Protein AF-A0A928T9I6-F1 (afdb_monomer_lite)

Sequence (255 aa):
MATESDIHPGDLVSAVAHWLELEQLFGRERLLNESSLKLPIHQFLASNAKLDLDLEVPYPGLPSGAGQAIDFCLKRWKAITATPAAAPAAAPAATPAATPATTPAAWVHVIESKFVTDKRSFQQEVFDDLVRLEWVEKSGQSEPLCRWLIVAGRKAHMKNRIFSVQTNPGSGSQRVNTFDHILGKTIGVKLNVRVADETRSGFRMKWSKSAKDLGLKKWPLSFDTKLCGKGETTNFECYLWRVLSVANRALKDIT

pLDDT: mean 85.46, std 13.54, range [34.47, 98.56]

Structure (mmCIF, N/CA/C/O backbone):
data_AF-A0A928T9I6-F1
#
_entry.id   AF-A0A928T9I6-F1
#
loop_
_atom_site.group_PDB
_atom_site.id
_atom_site.type_symbol
_atom_site.label_atom_id
_atom_site.label_alt_id
_atom_site.label_comp_id
_atom_site.label_asym_id
_atom_site.label_entity_id
_atom_site.label_seq_id
_atom_site.pdbx_PDB_ins_code
_atom_site.Cartn_x
_atom_site.Cartn_y
_atom_site.Cartn_z
_atom_site.occupancy
_atom_site.B_iso_or_equiv
_atom_site.auth_seq_id
_atom_site.auth_comp_id
_atom_site.auth_asym_id
_atom_site.auth_atom_id
_atom_site.pdbx_PDB_model_num
ATOM 1 N N . MET A 1 1 ? 14.140 -3.026 27.284 1.00 38.50 1 MET A N 1
ATOM 2 C CA . MET A 1 1 ? 12.982 -3.345 26.423 1.00 38.50 1 MET A CA 1
ATOM 3 C C . MET A 1 1 ? 13.388 -2.997 25.006 1.00 38.50 1 MET A C 1
ATOM 5 O O . MET A 1 1 ? 13.729 -1.843 24.787 1.00 38.50 1 MET A O 1
ATOM 9 N N . ALA A 1 2 ? 13.472 -3.971 24.097 1.00 34.47 2 ALA A N 1
ATOM 10 C CA . ALA A 1 2 ? 13.717 -3.673 22.687 1.00 34.47 2 ALA A CA 1
ATOM 11 C C . ALA A 1 2 ? 12.539 -2.833 22.184 1.00 34.47 2 ALA A C 1
ATOM 13 O O . ALA A 1 2 ? 11.388 -3.253 22.294 1.00 34.47 2 ALA A O 1
ATOM 14 N N . THR A 1 3 ? 12.816 -1.603 21.767 1.00 48.59 3 THR A N 1
ATOM 15 C CA . THR A 1 3 ? 11.805 -0.692 21.241 1.00 48.59 3 THR A CA 1
ATOM 16 C C . THR A 1 3 ? 11.310 -1.249 19.919 1.00 48.59 3 THR A C 1
ATOM 18 O O . THR A 1 3 ? 12.068 -1.356 18.963 1.00 48.59 3 THR A O 1
ATOM 21 N N . GLU A 1 4 ? 10.040 -1.620 19.917 1.00 51.03 4 GLU A N 1
ATOM 22 C CA . GLU A 1 4 ? 9.198 -2.049 18.806 1.00 51.03 4 GLU A CA 1
ATOM 23 C C . GLU A 1 4 ? 9.470 -1.260 17.499 1.00 51.03 4 GLU A C 1
ATOM 25 O O . GLU A 1 4 ? 8.819 -0.257 17.227 1.00 51.03 4 GLU A O 1
ATOM 30 N N . SER A 1 5 ? 10.461 -1.674 16.696 1.00 57.44 5 SER A N 1
ATOM 31 C CA . SER A 1 5 ? 10.529 -1.439 15.239 1.00 57.44 5 SER A CA 1
ATOM 32 C C . SER A 1 5 ? 11.743 -2.128 14.593 1.00 57.44 5 SER A C 1
ATOM 34 O O . SER A 1 5 ? 12.588 -1.475 13.993 1.00 57.44 5 SER A O 1
ATOM 36 N N . ASP A 1 6 ? 11.828 -3.458 14.668 1.00 71.94 6 ASP A N 1
ATOM 37 C CA . ASP A 1 6 ? 12.892 -4.203 13.960 1.00 71.94 6 ASP A CA 1
ATOM 38 C C . ASP A 1 6 ? 12.699 -4.202 12.427 1.00 71.94 6 ASP A C 1
ATOM 40 O O . ASP A 1 6 ? 13.604 -4.541 11.669 1.00 71.94 6 ASP A O 1
ATOM 44 N N . ILE A 1 7 ? 11.526 -3.784 11.934 1.00 83.56 7 ILE A N 1
ATOM 45 C CA . ILE A 1 7 ? 11.276 -3.637 10.497 1.00 83.56 7 ILE A CA 1
ATOM 46 C C . ILE A 1 7 ? 11.717 -2.237 10.071 1.00 83.56 7 ILE A C 1
ATOM 48 O O . ILE A 1 7 ? 10.957 -1.277 10.221 1.00 83.56 7 ILE A O 1
ATOM 52 N N . HIS A 1 8 ? 12.916 -2.122 9.497 1.00 92.56 8 HIS A N 1
ATOM 53 C CA . HIS A 1 8 ? 13.352 -0.889 8.849 1.00 92.56 8 HIS A CA 1
ATOM 54 C C . HIS A 1 8 ? 12.613 -0.731 7.502 1.00 92.56 8 HIS A C 1
ATOM 56 O O . HIS A 1 8 ? 12.848 -1.514 6.576 1.00 92.56 8 HIS A O 1
ATOM 62 N N . PRO A 1 9 ? 11.704 0.257 7.345 1.00 94.06 9 PRO A N 1
ATOM 63 C CA . PRO A 1 9 ? 10.849 0.360 6.158 1.00 94.06 9 PRO A CA 1
ATOM 64 C C . PRO A 1 9 ? 11.633 0.488 4.849 1.00 94.06 9 PRO A C 1
ATOM 66 O O . PRO A 1 9 ? 11.174 0.006 3.816 1.00 94.06 9 PRO A O 1
ATOM 69 N N . GLY A 1 10 ? 12.806 1.133 4.897 1.00 96.00 10 GLY A N 1
ATOM 70 C CA . GLY A 1 10 ? 13.707 1.290 3.753 1.00 96.00 10 GLY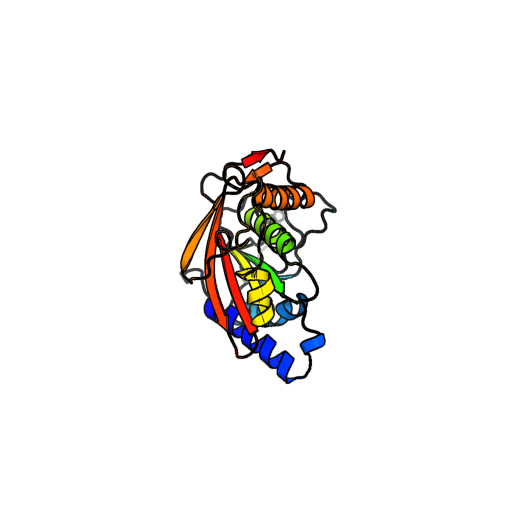 A CA 1
ATOM 71 C C . GLY A 1 10 ? 14.294 -0.035 3.263 1.00 96.00 10 GLY A C 1
ATOM 72 O O . GLY A 1 10 ? 14.401 -0.252 2.056 1.00 96.00 10 GLY A O 1
ATOM 73 N N . ASP A 1 11 ? 14.595 -0.947 4.182 1.00 96.12 11 ASP A N 1
ATOM 74 C CA . ASP A 1 11 ? 15.245 -2.217 3.857 1.00 96.12 11 ASP A CA 1
ATOM 75 C C . ASP A 1 11 ? 14.240 -3.162 3.198 1.00 96.12 11 ASP A C 1
ATOM 77 O O . ASP A 1 11 ? 14.552 -3.782 2.184 1.00 96.12 11 ASP A O 1
ATOM 81 N N . LEU A 1 12 ? 12.996 -3.180 3.695 1.00 96.19 12 LEU A N 1
ATOM 82 C CA . LEU A 1 12 ? 11.905 -3.956 3.103 1.00 96.19 12 LEU A CA 1
ATOM 83 C C . LEU A 1 12 ? 11.634 -3.535 1.651 1.00 96.19 12 LEU A C 1
ATOM 85 O O . LEU A 1 12 ? 11.602 -4.377 0.754 1.00 96.19 12 LEU A O 1
ATOM 89 N N . VAL A 1 13 ? 11.457 -2.235 1.386 1.00 97.88 13 VAL A N 1
ATOM 90 C CA . VAL A 1 13 ? 11.182 -1.768 0.013 1.00 97.88 13 VAL A CA 1
ATOM 91 C C . VAL A 1 13 ? 12.370 -1.969 -0.920 1.00 97.88 13 VAL A C 1
ATOM 93 O O . VAL A 1 13 ? 12.170 -2.265 -2.098 1.00 97.88 13 VAL A O 1
ATOM 96 N N . SER A 1 14 ? 13.597 -1.846 -0.405 1.00 97.81 14 SER A N 1
ATOM 97 C CA . SER A 1 14 ? 14.810 -2.131 -1.168 1.00 97.81 14 SER A CA 1
ATOM 98 C C . SER A 1 14 ? 14.892 -3.614 -1.530 1.00 97.81 14 SER A C 1
ATOM 100 O O . SER A 1 14 ? 15.090 -3.940 -2.701 1.00 97.81 14 SER A O 1
ATOM 102 N N . ALA A 1 15 ? 14.656 -4.513 -0.569 1.00 97.12 15 ALA A N 1
ATOM 103 C CA . ALA A 1 15 ? 14.649 -5.956 -0.791 1.00 97.12 15 ALA A CA 1
ATOM 104 C C . ALA A 1 15 ? 13.604 -6.365 -1.840 1.00 97.12 15 ALA A C 1
ATOM 106 O O . ALA A 1 15 ? 13.916 -7.114 -2.764 1.00 97.12 15 ALA A O 1
ATOM 107 N N . VAL A 1 16 ? 12.387 -5.813 -1.759 1.00 97.88 16 VAL A N 1
ATOM 108 C CA . VAL A 1 16 ? 11.328 -6.064 -2.749 1.00 97.88 16 VAL A CA 1
ATOM 109 C C . VAL A 1 16 ? 11.731 -5.570 -4.141 1.00 97.88 16 VAL A C 1
ATOM 111 O O . VAL A 1 16 ? 11.557 -6.300 -5.114 1.00 97.88 16 VAL A O 1
ATOM 114 N N . ALA A 1 17 ? 12.291 -4.363 -4.266 1.00 98.25 17 ALA A N 1
ATOM 115 C CA . ALA A 1 17 ? 12.703 -3.831 -5.566 1.00 98.25 17 ALA A CA 1
ATOM 116 C C . ALA A 1 17 ? 13.820 -4.680 -6.209 1.00 98.25 17 ALA A C 1
ATOM 118 O O . ALA A 1 17 ? 13.729 -5.019 -7.390 1.00 98.25 17 ALA A O 1
ATOM 119 N N . HIS A 1 18 ? 14.827 -5.092 -5.430 1.00 98.06 18 HIS A N 1
ATOM 120 C CA . HIS A 1 18 ? 15.910 -5.964 -5.905 1.00 98.06 18 HIS A CA 1
ATOM 121 C C . HIS A 1 18 ? 15.424 -7.369 -6.268 1.00 98.06 18 HIS A C 1
ATOM 123 O O . HIS A 1 18 ? 15.874 -7.924 -7.268 1.00 98.06 18 HIS A O 1
ATOM 129 N N . TRP A 1 19 ? 14.477 -7.930 -5.513 1.00 97.56 19 TRP A N 1
ATOM 130 C CA . TRP A 1 19 ? 13.851 -9.206 -5.857 1.00 97.56 19 TRP A CA 1
ATOM 131 C C . TRP A 1 19 ? 13.149 -9.151 -7.221 1.00 97.56 19 TRP A C 1
ATOM 133 O O . TRP A 1 19 ? 13.316 -10.045 -8.046 1.00 97.56 19 TRP A O 1
ATOM 143 N N . LEU A 1 20 ? 12.396 -8.081 -7.490 1.00 97.69 20 LEU A N 1
ATOM 144 C CA . LEU A 1 20 ? 11.719 -7.899 -8.778 1.00 97.69 20 LEU A CA 1
ATOM 145 C C . LEU A 1 20 ? 12.711 -7.749 -9.940 1.00 97.69 20 LEU A C 1
ATOM 147 O O . LEU A 1 20 ? 12.485 -8.307 -11.015 1.00 97.69 20 LEU A O 1
ATOM 151 N N . GLU A 1 21 ? 13.818 -7.033 -9.724 1.00 97.88 21 GLU A N 1
ATOM 152 C CA . GLU A 1 21 ? 14.910 -6.934 -10.699 1.00 97.88 21 GLU A CA 1
ATOM 153 C C . GLU A 1 21 ? 15.537 -8.310 -10.970 1.00 97.88 21 GLU A C 1
ATOM 155 O O . GLU A 1 21 ? 15.744 -8.675 -12.126 1.00 97.88 21 GLU A O 1
ATOM 160 N N . LEU A 1 22 ? 15.772 -9.109 -9.925 1.00 97.19 22 LEU A N 1
ATOM 161 C CA . LEU A 1 22 ? 16.305 -10.465 -10.041 1.00 97.19 22 LEU A CA 1
ATOM 162 C C . LEU A 1 22 ? 15.369 -11.389 -10.837 1.00 97.19 22 LEU A C 1
ATOM 164 O O . LEU A 1 22 ? 15.817 -12.084 -11.747 1.00 97.19 22 LEU A O 1
ATOM 168 N N . GLU A 1 23 ? 14.066 -11.365 -10.549 1.00 97.06 23 GLU A N 1
ATOM 169 C CA . GLU A 1 23 ? 13.062 -12.122 -11.307 1.00 97.06 23 GLU A CA 1
ATOM 170 C C . GLU A 1 23 ? 13.047 -11.715 -12.792 1.00 97.06 23 GLU A C 1
ATOM 172 O O . GLU A 1 23 ? 12.933 -12.572 -13.673 1.00 97.06 23 GLU A O 1
ATOM 177 N N . GLN A 1 24 ? 13.233 -10.425 -13.098 1.00 96.44 24 GLN A N 1
ATOM 178 C CA . GLN A 1 24 ? 13.392 -9.965 -14.480 1.00 96.44 24 GLN A CA 1
ATOM 179 C C . GLN A 1 24 ? 14.685 -10.498 -15.122 1.00 96.44 24 GLN A C 1
ATOM 181 O O . GLN A 1 24 ? 14.644 -10.921 -16.276 1.00 96.44 24 GLN A O 1
ATOM 186 N N . LEU A 1 25 ? 15.817 -10.511 -14.410 1.00 97.12 25 LEU A N 1
ATOM 187 C CA . LEU A 1 25 ? 17.080 -11.059 -14.927 1.00 97.12 25 LEU A CA 1
ATOM 188 C C . LEU A 1 25 ? 16.987 -12.562 -15.230 1.00 97.12 25 LEU A C 1
ATOM 190 O O . LEU A 1 25 ? 17.637 -13.042 -16.155 1.00 97.12 25 LEU A O 1
ATOM 194 N N . PHE A 1 26 ? 16.135 -13.292 -14.508 1.00 97.62 26 PHE A N 1
ATOM 195 C CA . PHE A 1 26 ? 15.829 -14.696 -14.787 1.00 97.62 26 PHE A CA 1
ATOM 196 C C . PHE A 1 26 ? 14.767 -14.914 -15.879 1.00 97.62 26 PHE A C 1
ATOM 198 O O . PHE A 1 26 ? 14.358 -16.053 -16.105 1.00 97.62 26 PHE A O 1
ATOM 205 N N .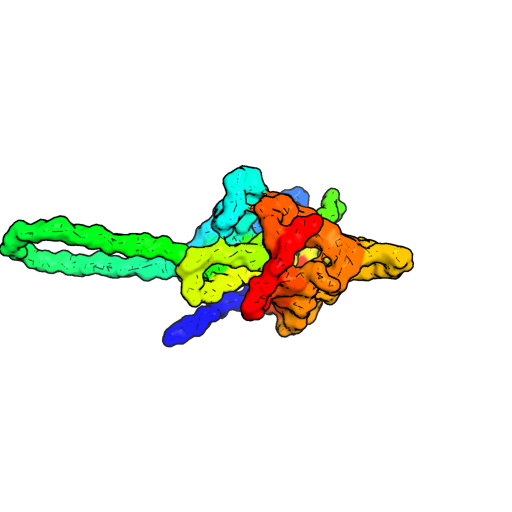 GLY A 1 27 ? 14.303 -13.860 -16.559 1.00 96.62 27 GLY A N 1
ATOM 206 C CA . GLY A 1 27 ? 13.303 -13.969 -17.627 1.00 96.62 27 GLY A CA 1
ATOM 207 C C . GLY A 1 27 ? 11.896 -14.327 -17.133 1.00 96.62 27 GLY A C 1
ATOM 208 O O . GLY A 1 27 ? 11.096 -14.909 -17.869 1.00 96.62 27 GLY A O 1
ATOM 209 N N . ARG A 1 28 ? 11.585 -14.035 -15.862 1.00 95.50 28 ARG A N 1
ATOM 210 C CA . ARG A 1 28 ? 10.274 -14.299 -15.243 1.00 95.50 28 ARG A CA 1
ATOM 211 C C . ARG A 1 28 ? 9.375 -13.070 -15.237 1.00 95.50 28 ARG A C 1
ATOM 213 O O . ARG A 1 28 ? 8.359 -13.032 -14.546 1.00 95.50 28 ARG A O 1
ATOM 220 N N . GLU A 1 29 ? 9.676 -12.064 -16.052 1.00 92.88 29 GLU A N 1
ATOM 221 C CA . GLU A 1 29 ? 8.952 -10.796 -16.052 1.00 92.88 29 GLU A CA 1
ATOM 222 C C . GLU A 1 29 ? 7.475 -10.938 -16.433 1.00 92.88 29 GLU A C 1
ATOM 224 O O . GLU A 1 29 ? 6.639 -10.156 -15.985 1.00 92.88 29 GLU A O 1
ATOM 229 N N . ARG A 1 30 ? 7.137 -11.953 -17.238 1.00 91.75 30 ARG A N 1
ATOM 230 C CA . ARG A 1 30 ? 5.750 -12.255 -17.627 1.00 91.75 30 ARG A CA 1
ATOM 231 C C . ARG A 1 30 ? 4.923 -12.829 -16.479 1.00 91.75 30 ARG A C 1
ATOM 233 O O . ARG A 1 30 ? 3.696 -12.765 -16.534 1.00 91.75 30 ARG A O 1
ATOM 240 N N . LEU A 1 31 ? 5.592 -13.391 -15.472 1.00 92.44 31 LEU A N 1
ATOM 241 C CA . LEU A 1 31 ? 4.975 -13.984 -14.290 1.00 92.44 31 LEU A CA 1
ATOM 242 C C . LEU A 1 31 ? 4.771 -12.958 -13.175 1.00 92.44 31 LEU A C 1
ATOM 244 O O . LEU A 1 31 ? 4.013 -13.235 -12.248 1.00 92.44 31 LEU A O 1
ATOM 248 N N . LEU A 1 32 ? 5.399 -11.780 -13.278 1.00 95.56 32 LEU A N 1
ATOM 249 C CA . LEU A 1 32 ? 5.286 -10.735 -12.271 1.00 95.56 32 LEU A CA 1
ATOM 250 C C . LEU A 1 32 ? 3.841 -10.257 -12.134 1.00 95.56 32 LEU A C 1
ATOM 252 O O . LEU A 1 32 ? 3.236 -9.701 -13.056 1.00 95.56 32 LEU A O 1
ATOM 256 N N . ASN A 1 33 ? 3.300 -10.485 -10.948 1.00 95.00 33 ASN A N 1
ATOM 257 C CA . ASN A 1 33 ? 1.974 -10.077 -10.532 1.00 95.00 33 ASN A CA 1
ATOM 258 C C . ASN A 1 33 ? 1.986 -9.762 -9.029 1.00 95.00 33 ASN A C 1
ATOM 260 O O . ASN A 1 33 ? 3.030 -9.745 -8.383 1.00 95.00 33 ASN A O 1
ATOM 264 N N . GLU A 1 34 ? 0.817 -9.496 -8.464 1.00 93.44 34 GLU A N 1
ATOM 265 C CA . GLU A 1 34 ? 0.663 -9.156 -7.047 1.00 93.44 34 GLU A CA 1
ATOM 266 C C . GLU A 1 34 ? 1.173 -10.259 -6.108 1.00 93.44 34 GLU A C 1
ATOM 268 O O . GLU A 1 34 ? 1.875 -9.978 -5.141 1.00 93.44 34 GLU A O 1
ATOM 273 N N . SER A 1 35 ? 0.962 -11.531 -6.459 1.00 91.88 35 SER A N 1
ATOM 274 C CA . SER A 1 35 ? 1.488 -12.667 -5.691 1.00 91.88 35 SER A CA 1
ATOM 275 C C . SER A 1 35 ? 3.015 -12.755 -5.731 1.00 91.88 35 SER A C 1
ATOM 277 O O . SER A 1 35 ? 3.614 -13.312 -4.814 1.00 91.88 35 SER A O 1
ATOM 279 N N . SER A 1 36 ? 3.675 -12.162 -6.732 1.00 93.44 36 SER A N 1
ATOM 280 C CA . SER A 1 36 ? 5.142 -12.086 -6.788 1.00 93.44 36 SER A CA 1
ATOM 281 C C . SER A 1 36 ? 5.737 -11.216 -5.676 1.00 93.44 36 SER A C 1
ATOM 283 O O . SER A 1 36 ? 6.925 -11.336 -5.394 1.00 93.44 36 SER A O 1
ATOM 285 N N . LEU A 1 37 ? 4.931 -10.369 -5.024 1.00 96.00 37 LEU A N 1
ATOM 286 C CA . LEU A 1 37 ? 5.352 -9.589 -3.857 1.00 96.00 37 LEU A CA 1
ATOM 287 C C . LEU A 1 37 ? 5.322 -10.410 -2.563 1.00 96.00 37 LEU A C 1
ATOM 289 O O . LEU A 1 37 ? 6.054 -10.093 -1.627 1.00 96.00 37 LEU A O 1
ATOM 293 N N . LYS A 1 38 ? 4.528 -11.488 -2.513 1.00 94.06 38 LYS A N 1
ATOM 294 C CA . LYS A 1 38 ? 4.335 -12.298 -1.302 1.00 94.06 38 LYS A CA 1
ATOM 295 C C . LYS A 1 38 ? 5.616 -12.928 -0.803 1.00 94.06 38 LYS A C 1
ATOM 297 O O . LYS A 1 38 ? 5.942 -12.784 0.371 1.00 94.06 38 LYS A O 1
ATOM 302 N N . LEU A 1 39 ? 6.372 -13.550 -1.699 1.00 92.75 39 LEU A N 1
ATOM 303 C CA . LEU A 1 39 ? 7.608 -14.228 -1.336 1.00 92.75 39 LEU A CA 1
ATOM 304 C C . LEU A 1 39 ? 8.681 -13.289 -0.745 1.00 92.75 39 LEU A C 1
ATOM 306 O O . LEU A 1 39 ? 9.119 -13.573 0.370 1.00 92.75 39 LEU A O 1
ATOM 310 N N . PRO A 1 40 ? 9.093 -12.181 -1.398 1.00 95.75 40 PRO A N 1
ATOM 311 C CA . PRO A 1 40 ? 10.136 -11.314 -0.845 1.00 95.75 40 PRO A CA 1
ATOM 312 C C . PRO A 1 40 ? 9.701 -10.606 0.440 1.00 95.75 40 PRO A C 1
ATOM 314 O O . PRO A 1 40 ? 10.510 -10.469 1.355 1.00 95.75 40 PRO A O 1
ATOM 317 N N . ILE A 1 41 ? 8.430 -10.198 0.549 1.00 94.94 41 ILE A N 1
ATOM 318 C CA . ILE A 1 41 ? 7.899 -9.602 1.782 1.00 94.94 41 ILE A CA 1
ATOM 319 C C . ILE A 1 41 ? 7.932 -10.639 2.907 1.00 94.94 41 ILE A C 1
ATOM 321 O O . ILE A 1 41 ? 8.479 -10.366 3.972 1.00 94.94 41 ILE A O 1
ATOM 325 N N . HIS A 1 42 ? 7.411 -11.844 2.663 1.00 92.56 42 HIS A N 1
ATOM 326 C CA . HIS A 1 42 ? 7.402 -12.925 3.646 1.00 92.56 42 HIS A CA 1
ATOM 327 C C . HIS A 1 42 ? 8.817 -13.288 4.107 1.00 92.56 42 HIS A C 1
ATOM 329 O O . HIS A 1 42 ? 9.069 -13.341 5.305 1.00 92.56 42 HIS A O 1
ATOM 335 N N . GLN A 1 43 ? 9.754 -13.503 3.178 1.00 93.12 43 GLN A N 1
ATOM 336 C CA . GLN A 1 43 ? 11.143 -13.828 3.513 1.00 93.12 43 GLN A CA 1
ATOM 337 C C . GLN A 1 43 ? 11.804 -12.716 4.328 1.00 93.12 43 GLN A C 1
ATOM 339 O O . GLN A 1 43 ? 12.403 -12.999 5.362 1.00 93.12 43 GLN A O 1
ATOM 344 N N . PHE A 1 44 ? 11.648 -11.454 3.914 1.00 93.81 44 PHE A N 1
ATOM 345 C CA . PHE A 1 44 ? 12.202 -10.327 4.656 1.00 93.81 44 PHE A CA 1
ATOM 346 C C . PHE A 1 44 ? 11.646 -10.271 6.083 1.00 93.81 44 PHE A C 1
ATOM 348 O O . PHE A 1 44 ? 12.411 -10.151 7.039 1.00 93.81 44 PHE A O 1
ATOM 355 N N . LEU A 1 45 ? 10.326 -10.385 6.238 1.00 91.06 45 LEU A N 1
ATOM 356 C CA . LEU A 1 45 ? 9.675 -10.324 7.543 1.00 91.06 45 LEU A CA 1
ATOM 357 C C . LEU A 1 45 ? 10.043 -11.524 8.417 1.00 91.06 45 LEU A C 1
ATOM 359 O O . LEU A 1 45 ? 10.363 -11.324 9.578 1.00 91.06 45 LEU A O 1
ATOM 363 N N . ALA A 1 46 ? 10.083 -12.740 7.878 1.00 88.56 46 ALA A N 1
ATOM 364 C CA . ALA A 1 46 ? 10.467 -13.930 8.635 1.00 88.56 46 ALA A CA 1
ATOM 365 C C . ALA A 1 46 ? 11.936 -13.893 9.095 1.00 88.56 46 ALA A C 1
ATOM 367 O O . ALA A 1 46 ? 12.263 -14.402 10.165 1.00 88.56 46 ALA A O 1
ATOM 368 N N . SER A 1 47 ? 12.833 -13.294 8.303 1.00 89.56 47 SER A N 1
ATOM 369 C CA . SER A 1 47 ? 14.253 -13.178 8.658 1.00 89.56 47 SER A CA 1
ATOM 370 C C . SER A 1 47 ? 14.555 -12.041 9.634 1.00 89.56 47 SER A C 1
ATOM 372 O O . SER A 1 47 ? 15.500 -12.156 10.410 1.00 89.56 47 SER A O 1
ATOM 374 N N . ASN A 1 48 ? 13.784 -10.950 9.599 1.00 85.88 48 ASN A N 1
ATOM 375 C CA . ASN A 1 48 ? 14.093 -9.735 10.362 1.00 85.88 48 ASN A CA 1
ATOM 376 C C . ASN A 1 48 ? 13.122 -9.474 11.519 1.00 85.88 48 ASN A C 1
ATOM 378 O O . ASN A 1 48 ? 13.480 -8.793 12.475 1.00 85.88 48 ASN A O 1
ATOM 382 N N . ALA A 1 49 ? 11.906 -10.017 11.468 1.00 78.62 49 ALA A N 1
ATOM 383 C CA . ALA A 1 49 ? 10.911 -9.855 12.513 1.00 78.62 49 ALA A CA 1
ATOM 384 C C . ALA A 1 49 ? 10.754 -11.158 13.303 1.00 78.62 49 ALA A C 1
ATOM 386 O O . ALA A 1 49 ? 10.461 -12.217 12.757 1.00 78.62 49 ALA A O 1
ATOM 387 N N . LYS A 1 50 ? 10.869 -11.073 14.630 1.00 80.56 50 LYS A N 1
ATOM 388 C CA . LYS A 1 50 ? 10.477 -12.157 15.547 1.00 80.56 50 LYS A CA 1
ATOM 389 C C . LYS A 1 50 ? 8.956 -12.175 15.720 1.00 80.56 50 LYS A C 1
ATOM 391 O O . LYS A 1 50 ? 8.447 -12.022 16.830 1.00 80.56 50 LYS A O 1
ATOM 396 N N . LEU A 1 51 ? 8.233 -12.261 14.609 1.00 82.06 51 LEU A N 1
ATOM 397 C CA . LEU A 1 51 ? 6.779 -12.185 14.542 1.00 82.06 51 LEU A CA 1
ATOM 398 C C . LEU A 1 51 ? 6.240 -13.405 13.799 1.00 82.06 51 LEU A C 1
ATOM 400 O O . LEU A 1 51 ? 6.878 -13.917 12.885 1.00 82.06 51 LEU A O 1
ATOM 404 N N . ASP A 1 52 ? 5.066 -13.860 14.218 1.00 87.19 52 ASP A N 1
ATOM 405 C CA . ASP A 1 52 ? 4.330 -14.911 13.521 1.00 87.19 52 ASP A CA 1
ATOM 406 C C . ASP A 1 52 ? 3.571 -14.276 12.349 1.00 87.19 52 ASP A C 1
ATOM 408 O O . ASP A 1 52 ? 2.959 -13.216 12.515 1.00 87.19 52 ASP A O 1
ATOM 412 N N . LEU A 1 53 ? 3.667 -14.868 11.162 1.00 88.62 53 LEU A N 1
ATOM 413 C CA . LEU A 1 53 ? 3.201 -14.273 9.912 1.00 88.62 53 LEU A CA 1
ATOM 414 C C . LEU A 1 53 ? 2.098 -15.135 9.305 1.00 88.62 53 LEU A C 1
ATOM 416 O O . LEU A 1 53 ? 2.343 -16.259 8.877 1.00 88.62 53 LEU A O 1
ATOM 420 N N . ASP A 1 54 ? 0.901 -14.568 9.207 1.00 90.00 54 ASP A N 1
ATOM 421 C CA . ASP A 1 54 ? -0.193 -15.153 8.444 1.00 90.00 54 ASP A CA 1
ATOM 422 C C . ASP A 1 54 ? -0.339 -14.447 7.090 1.00 90.00 54 ASP A C 1
ATOM 424 O O . ASP A 1 54 ? -0.117 -13.236 6.973 1.00 90.00 54 ASP A O 1
ATOM 428 N N . LEU A 1 55 ? -0.796 -15.194 6.088 1.00 88.06 55 LEU A N 1
ATOM 429 C CA . LEU A 1 55 ? -1.095 -14.696 4.747 1.00 88.06 55 LEU A CA 1
ATOM 430 C C . LEU A 1 55 ? -2.596 -14.787 4.466 1.00 88.06 55 LEU A C 1
ATOM 432 O O . LEU A 1 55 ? -3.249 -15.721 4.929 1.00 88.06 55 LEU A O 1
ATOM 436 N N . GLU A 1 56 ? -3.112 -13.847 3.673 1.00 85.94 56 GLU A N 1
ATOM 437 C CA . GLU A 1 56 ? -4.496 -13.849 3.165 1.00 85.94 56 GLU A CA 1
ATOM 438 C C . GLU A 1 56 ? -5.548 -14.003 4.272 1.00 85.94 56 GLU A C 1
ATOM 440 O O . GLU A 1 56 ? -6.498 -14.785 4.185 1.00 85.94 56 GLU A O 1
ATOM 445 N N . VAL A 1 57 ? -5.374 -13.249 5.354 1.00 84.75 57 VAL A N 1
ATOM 446 C CA . VAL A 1 57 ? -6.218 -13.408 6.533 1.00 84.75 57 VAL A CA 1
ATOM 447 C C . VAL A 1 57 ? -7.569 -12.741 6.304 1.00 84.75 57 VAL A C 1
ATOM 449 O O . VAL A 1 57 ? -7.603 -11.570 5.910 1.00 84.75 57 VAL A O 1
ATOM 452 N N . PRO A 1 58 ? -8.692 -13.431 6.593 1.00 85.38 58 PRO A N 1
ATOM 453 C CA . PRO A 1 58 ? -10.006 -12.821 6.528 1.00 85.38 58 PRO A CA 1
ATOM 454 C C . PRO A 1 58 ? -10.070 -11.564 7.377 1.00 85.38 58 PRO A C 1
ATOM 456 O O . PRO A 1 58 ? -9.577 -11.506 8.508 1.00 85.38 58 PRO A O 1
ATOM 459 N N . TYR A 1 59 ? -10.723 -10.557 6.826 1.00 79.62 59 TYR A N 1
ATOM 460 C CA . TYR A 1 59 ? -10.817 -9.280 7.483 1.00 79.62 59 TYR A CA 1
ATOM 461 C C . TYR A 1 59 ? -11.739 -9.335 8.724 1.00 79.62 59 TYR A C 1
ATOM 463 O O . TYR A 1 59 ? -12.920 -9.678 8.595 1.00 79.62 59 TYR A O 1
ATOM 471 N N . PRO A 1 60 ? -11.268 -8.964 9.932 1.00 74.12 60 PRO A N 1
ATOM 472 C CA . PRO A 1 60 ? -12.085 -9.020 11.138 1.00 74.12 60 PRO A CA 1
ATOM 473 C C . PRO A 1 60 ? -13.190 -7.961 11.121 1.00 74.12 60 PRO A C 1
ATOM 475 O O . PRO A 1 60 ? -12.940 -6.791 10.848 1.00 74.12 60 PRO A O 1
ATOM 478 N N . GLY A 1 61 ? -14.414 -8.356 11.471 1.00 73.50 61 GLY A N 1
ATOM 479 C CA . GLY A 1 61 ? -15.531 -7.420 11.645 1.00 73.50 61 GLY A CA 1
ATOM 480 C C . GLY A 1 61 ? -16.260 -7.015 10.361 1.00 73.50 61 GLY A C 1
ATOM 481 O O . GLY A 1 61 ? -17.173 -6.194 10.438 1.00 73.50 61 GLY A O 1
ATOM 482 N N . LEU A 1 62 ? -15.913 -7.593 9.206 1.00 73.94 62 LEU A N 1
ATOM 483 C CA . LEU A 1 62 ? -16.691 -7.419 7.976 1.00 73.94 62 LEU A CA 1
ATOM 484 C C . LEU A 1 62 ? -17.761 -8.504 7.809 1.00 73.94 62 LEU A C 1
ATOM 486 O O . LEU A 1 62 ? -17.605 -9.613 8.329 1.00 73.94 62 LEU A O 1
ATOM 490 N N . PRO A 1 63 ? -18.861 -8.204 7.089 1.00 77.12 63 PRO A N 1
ATOM 491 C CA . PRO A 1 63 ? -19.879 -9.197 6.777 1.00 77.12 63 PRO A CA 1
ATOM 492 C C . PRO A 1 63 ? -19.287 -10.410 6.045 1.00 77.12 63 PRO A C 1
ATOM 494 O O . PRO A 1 63 ? -18.471 -10.273 5.129 1.00 77.12 63 PRO A O 1
ATOM 497 N N . SER A 1 64 ? -19.735 -11.611 6.415 1.00 72.06 64 SER A N 1
ATOM 498 C CA . SER A 1 64 ? -19.371 -12.849 5.720 1.00 72.06 64 SER A CA 1
ATOM 499 C C . SER A 1 64 ? -19.729 -12.765 4.233 1.00 72.06 64 SER A C 1
ATOM 501 O O . SER A 1 64 ? -20.864 -12.433 3.895 1.00 72.06 64 SER A O 1
ATOM 503 N N . GLY A 1 65 ? -18.783 -13.103 3.355 1.00 67.88 65 GLY A N 1
ATOM 504 C CA . GLY A 1 65 ? -18.988 -13.103 1.900 1.00 67.88 65 GLY A CA 1
ATOM 505 C C . GLY A 1 65 ? -18.511 -11.845 1.169 1.00 67.88 65 GLY A C 1
ATOM 506 O O . GLY A 1 65 ? -18.529 -11.837 -0.057 1.00 67.88 65 GLY A O 1
ATOM 507 N N . ALA A 1 66 ? -18.001 -10.828 1.874 1.00 63.78 66 ALA A N 1
ATOM 508 C CA . ALA A 1 66 ? -17.409 -9.643 1.241 1.00 63.78 66 ALA A CA 1
ATOM 509 C C . ALA A 1 66 ? -16.078 -9.927 0.499 1.00 63.78 66 ALA A C 1
ATOM 511 O O . ALA A 1 66 ? -15.547 -9.045 -0.166 1.00 63.78 66 ALA A O 1
ATOM 512 N N . GLY A 1 67 ? -15.542 -11.156 0.577 1.00 57.16 67 GLY A N 1
ATOM 513 C CA . GLY A 1 67 ? -14.389 -11.592 -0.221 1.00 57.16 67 GLY A CA 1
ATOM 514 C C . GLY A 1 67 ? -13.109 -10.796 0.047 1.00 57.16 67 GLY A C 1
ATOM 515 O O . GLY A 1 67 ? -12.356 -10.523 -0.880 1.00 57.16 67 GLY A O 1
ATOM 516 N N . GLN A 1 68 ? -12.885 -10.376 1.294 1.00 70.69 68 GLN A N 1
ATOM 517 C CA . GLN A 1 68 ? -11.816 -9.442 1.648 1.00 70.69 68 GLN A CA 1
ATOM 518 C C . GLN A 1 68 ? -10.823 -10.099 2.599 1.00 70.69 68 GLN A C 1
ATOM 520 O O . GLN A 1 68 ? -11.130 -10.374 3.763 1.00 70.69 68 GLN A O 1
ATOM 525 N N . ALA A 1 69 ? -9.637 -10.360 2.061 1.00 80.12 69 ALA A N 1
ATOM 526 C CA . ALA A 1 69 ? -8.477 -10.818 2.799 1.00 80.12 69 ALA A CA 1
ATOM 527 C C . ALA A 1 69 ? -7.443 -9.691 2.861 1.00 80.12 69 ALA A C 1
ATOM 529 O O . ALA A 1 69 ? -7.333 -8.897 1.928 1.00 80.12 69 ALA A O 1
ATOM 530 N N . ILE A 1 70 ? -6.714 -9.634 3.969 1.00 84.56 70 ILE A N 1
ATOM 531 C CA . ILE A 1 70 ? -5.500 -8.831 4.108 1.00 84.56 70 ILE A CA 1
ATOM 532 C C . ILE A 1 70 ? -4.341 -9.695 3.625 1.00 84.56 70 ILE A C 1
ATOM 534 O O . ILE A 1 70 ? -4.223 -10.842 4.064 1.00 84.56 70 ILE A O 1
ATOM 538 N N . ASP A 1 71 ? -3.472 -9.160 2.769 1.00 85.44 71 ASP A N 1
ATOM 539 C CA . ASP A 1 71 ? -2.364 -9.944 2.214 1.00 85.44 71 ASP A CA 1
ATOM 540 C C . ASP A 1 71 ? -1.442 -10.525 3.293 1.00 85.44 71 ASP A C 1
ATOM 542 O O . ASP A 1 71 ? -1.084 -11.702 3.217 1.00 85.44 71 ASP A O 1
ATOM 546 N N . PHE A 1 72 ? -1.078 -9.719 4.298 1.00 88.31 72 PHE A N 1
ATOM 547 C CA . PHE A 1 72 ? -0.222 -10.148 5.406 1.00 88.31 72 PHE A CA 1
ATOM 548 C C . PHE A 1 72 ? -0.716 -9.618 6.748 1.00 88.31 72 PHE A C 1
ATOM 550 O O . PHE A 1 72 ? -0.985 -8.422 6.907 1.00 88.31 72 PHE A O 1
ATOM 557 N N . CYS A 1 73 ? -0.701 -10.486 7.755 1.00 85.81 73 CYS A N 1
ATOM 558 C CA . CYS A 1 73 ? -0.905 -10.122 9.150 1.00 85.81 73 CYS A CA 1
ATOM 559 C C . CYS A 1 73 ? 0.265 -10.629 9.988 1.00 85.81 73 CYS A C 1
ATOM 561 O O . CYS A 1 73 ? 0.596 -11.809 9.959 1.00 85.81 73 CYS A O 1
ATOM 563 N N . LEU A 1 74 ? 0.868 -9.740 10.774 1.00 84.94 74 LEU A N 1
ATOM 564 C CA . LEU A 1 74 ? 1.929 -10.087 11.708 1.00 84.94 74 LEU A CA 1
ATOM 565 C C . LEU A 1 74 ? 1.369 -10.080 13.122 1.00 84.94 74 LEU A C 1
ATOM 567 O O . LEU A 1 74 ? 0.822 -9.076 13.589 1.00 84.94 74 LEU A O 1
ATOM 571 N N . LYS A 1 75 ? 1.540 -11.198 13.814 1.00 85.12 75 LYS A N 1
ATOM 572 C CA . LYS A 1 75 ? 1.171 -11.412 15.208 1.00 85.12 75 LYS A CA 1
ATOM 573 C C . LYS A 1 75 ? 2.414 -11.345 16.080 1.00 85.12 75 LYS A C 1
ATOM 575 O O . LYS A 1 75 ? 3.483 -11.831 15.705 1.00 85.12 75 LYS A O 1
ATOM 580 N N . ARG A 1 76 ? 2.272 -10.788 17.285 1.00 79.50 76 ARG A N 1
ATOM 581 C CA . ARG A 1 76 ? 3.343 -10.885 18.283 1.00 79.50 76 ARG A CA 1
ATOM 582 C C . ARG A 1 76 ? 3.620 -12.361 18.545 1.00 79.50 76 ARG A C 1
ATOM 584 O O . ARG A 1 76 ? 2.687 -13.116 18.828 1.00 79.50 76 ARG A O 1
ATOM 591 N N . TRP A 1 77 ? 4.892 -12.747 18.464 1.00 68.69 77 TRP A N 1
ATOM 592 C CA . TRP A 1 77 ? 5.305 -14.094 18.821 1.00 68.69 77 TRP A CA 1
ATOM 593 C C . TRP A 1 77 ? 4.821 -14.394 20.238 1.00 68.69 77 TRP A C 1
ATOM 595 O O . TRP A 1 77 ? 5.154 -13.674 21.186 1.00 68.69 77 TRP A O 1
ATOM 605 N N . LYS A 1 78 ? 4.007 -15.442 20.396 1.00 64.81 78 LYS A N 1
ATOM 606 C CA . LYS A 1 78 ? 3.706 -15.953 21.730 1.00 64.81 78 LYS A CA 1
ATOM 607 C C . LYS A 1 78 ? 5.011 -16.507 22.266 1.00 64.81 78 LYS A C 1
ATOM 609 O O . LYS A 1 78 ? 5.484 -17.528 21.775 1.00 64.81 78 LYS A O 1
ATOM 614 N N . ALA A 1 79 ? 5.598 -15.841 23.261 1.00 57.53 79 ALA A N 1
ATOM 615 C CA . ALA A 1 79 ? 6.594 -16.503 24.085 1.00 57.53 79 ALA A CA 1
ATOM 616 C C . ALA A 1 79 ? 5.953 -17.819 24.527 1.00 57.53 79 ALA A C 1
ATOM 618 O O . ALA A 1 79 ? 4.886 -17.800 25.143 1.00 57.53 79 ALA A O 1
ATOM 619 N N . ILE A 1 80 ? 6.539 -18.945 24.114 1.00 54.59 80 ILE A N 1
ATOM 620 C CA . ILE A 1 80 ? 6.155 -20.249 24.633 1.00 54.59 80 ILE A CA 1
ATOM 621 C C . ILE A 1 80 ? 6.399 -20.101 26.125 1.00 54.59 80 ILE A C 1
ATOM 623 O O . ILE A 1 80 ? 7.550 -20.012 26.555 1.00 54.59 80 ILE A O 1
ATOM 627 N N . THR A 1 81 ? 5.331 -19.929 26.899 1.00 56.41 81 THR A N 1
ATOM 628 C CA . THR A 1 81 ? 5.424 -19.936 28.349 1.00 56.41 81 THR A CA 1
ATOM 629 C C . THR A 1 81 ? 6.044 -21.276 28.66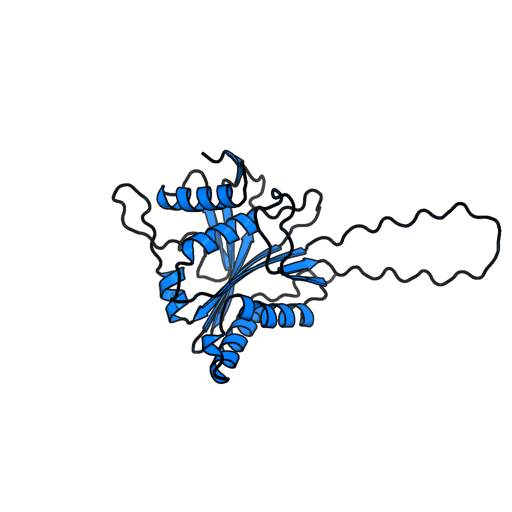9 1.00 56.41 81 THR A C 1
ATOM 631 O O . THR A 1 81 ? 5.442 -22.311 28.379 1.00 56.41 81 THR A O 1
ATOM 634 N N . ALA A 1 82 ? 7.298 -21.238 29.128 1.00 48.97 82 ALA A N 1
ATOM 635 C CA . ALA A 1 82 ? 8.068 -22.429 29.417 1.00 48.97 82 ALA A CA 1
ATOM 636 C C . ALA A 1 82 ? 7.171 -23.363 30.222 1.00 48.97 82 ALA A C 1
ATOM 638 O O . ALA A 1 82 ? 6.595 -22.944 31.230 1.00 48.97 82 ALA A O 1
ATOM 639 N N . THR A 1 83 ? 6.993 -24.586 29.721 1.00 60.00 83 THR A N 1
ATOM 640 C CA . THR A 1 83 ? 6.294 -25.638 30.449 1.00 60.00 83 THR A CA 1
ATOM 641 C C . THR A 1 83 ? 6.855 -25.626 31.868 1.00 60.00 83 THR A C 1
ATOM 643 O O . THR A 1 83 ? 8.076 -25.744 32.007 1.00 60.00 83 THR A O 1
ATOM 646 N N . PRO A 1 84 ? 6.035 -25.389 32.909 1.00 57.75 84 PRO A N 1
ATOM 647 C CA . PRO A 1 84 ? 6.551 -25.372 34.265 1.00 57.75 84 PRO A CA 1
ATOM 648 C C . PRO A 1 84 ? 7.266 -26.702 34.492 1.00 57.75 84 PRO A C 1
ATOM 650 O O . PRO A 1 84 ? 6.704 -27.763 34.206 1.00 57.75 84 PRO A O 1
ATOM 653 N N . ALA A 1 85 ? 8.533 -26.629 34.908 1.00 63.22 85 ALA A N 1
ATOM 654 C CA . ALA A 1 85 ? 9.336 -27.804 35.205 1.00 63.22 85 ALA A CA 1
ATOM 655 C C . ALA A 1 85 ? 8.521 -28.712 36.132 1.00 63.22 85 ALA A C 1
ATOM 657 O O . ALA A 1 85 ? 8.010 -28.243 37.151 1.00 63.22 85 ALA A O 1
ATOM 658 N N . ALA A 1 86 ? 8.340 -29.971 35.726 1.00 60.81 86 ALA A N 1
ATOM 659 C CA . ALA A 1 86 ? 7.525 -30.935 36.447 1.00 60.81 86 ALA A CA 1
ATOM 660 C C . ALA A 1 86 ? 7.942 -30.956 37.925 1.00 60.81 86 ALA A C 1
ATOM 662 O O . ALA A 1 86 ? 9.069 -31.329 38.256 1.00 60.81 86 ALA A O 1
ATOM 663 N N . ALA A 1 87 ? 7.044 -30.513 38.805 1.00 63.41 87 ALA A N 1
ATOM 664 C CA . ALA A 1 87 ? 7.252 -30.625 40.237 1.00 63.41 87 ALA A CA 1
ATOM 665 C C . ALA A 1 87 ? 7.292 -32.121 40.609 1.00 63.41 87 ALA A C 1
ATOM 667 O O . ALA A 1 87 ? 6.465 -32.888 40.100 1.00 63.41 87 ALA A O 1
ATOM 668 N N . PRO A 1 88 ? 8.235 -32.564 41.460 1.00 65.00 88 PRO A N 1
ATOM 669 C CA . PRO A 1 88 ? 8.296 -33.953 41.893 1.00 65.00 88 PRO A CA 1
ATOM 670 C C . PRO A 1 88 ? 7.011 -34.339 42.638 1.00 65.00 88 PRO A C 1
ATOM 672 O O . PRO A 1 88 ? 6.452 -33.561 43.411 1.00 65.00 88 PRO A O 1
ATOM 675 N N . ALA A 1 89 ? 6.533 -35.546 42.348 1.00 66.62 89 ALA A N 1
ATOM 676 C CA . ALA A 1 89 ? 5.226 -36.054 42.730 1.00 66.62 89 ALA A CA 1
ATOM 677 C C . ALA A 1 89 ? 5.021 -36.154 44.253 1.00 66.62 89 ALA A C 1
ATOM 679 O O . ALA A 1 89 ? 5.741 -36.878 44.937 1.00 66.62 89 ALA A O 1
ATOM 680 N N . ALA A 1 90 ? 3.959 -35.519 44.752 1.00 57.31 90 ALA A N 1
ATOM 681 C CA . ALA A 1 90 ? 3.271 -35.914 45.978 1.00 57.31 90 ALA A CA 1
ATOM 682 C C . ALA A 1 90 ? 1.771 -35.587 45.843 1.00 57.31 90 ALA A C 1
ATOM 684 O O . ALA A 1 90 ? 1.395 -34.448 45.577 1.00 57.31 90 ALA A O 1
ATOM 685 N N . ALA A 1 91 ? 0.924 -36.613 45.975 1.00 66.38 91 ALA A N 1
ATOM 686 C CA . ALA A 1 91 ? -0.542 -36.527 45.961 1.00 66.38 91 ALA A CA 1
ATOM 687 C C . ALA A 1 91 ? -1.063 -35.790 47.222 1.00 66.38 91 ALA A C 1
ATOM 689 O O . ALA A 1 91 ? -0.403 -35.871 48.260 1.00 66.38 91 ALA A O 1
ATOM 690 N N . PRO A 1 92 ? -2.214 -35.080 47.178 1.00 62.94 92 PRO A N 1
ATOM 691 C CA . PRO A 1 92 ? -3.537 -35.702 47.029 1.00 62.94 92 PRO A CA 1
ATOM 692 C C . PRO A 1 92 ? -4.463 -35.006 46.005 1.00 62.94 92 PRO A C 1
ATOM 694 O O . PRO A 1 92 ? -4.140 -33.958 45.455 1.00 62.94 92 PRO A O 1
ATOM 697 N N . ALA A 1 93 ? -5.608 -35.645 45.731 1.00 66.12 93 ALA A N 1
ATOM 698 C CA . ALA A 1 93 ? -6.600 -35.333 44.694 1.00 66.12 93 ALA A CA 1
ATOM 699 C C . ALA A 1 93 ? -6.872 -33.827 44.490 1.00 66.12 93 ALA A C 1
ATOM 701 O O . ALA A 1 93 ? -7.532 -33.180 45.301 1.00 66.12 93 ALA A O 1
ATOM 702 N N . ALA A 1 94 ? -6.373 -33.289 43.375 1.00 60.41 94 ALA A N 1
ATOM 703 C CA . ALA A 1 94 ? -6.507 -31.886 43.011 1.00 60.41 94 ALA A CA 1
ATOM 704 C C . ALA A 1 94 ? -7.710 -31.666 42.084 1.00 60.41 94 ALA A C 1
ATOM 706 O O . ALA A 1 94 ? -7.875 -32.353 41.075 1.00 60.41 94 ALA A O 1
ATOM 707 N N . THR A 1 95 ? -8.520 -30.663 42.426 1.00 73.00 95 THR A N 1
ATOM 708 C CA . THR A 1 95 ? -9.499 -30.007 41.551 1.00 73.00 95 THR A CA 1
ATOM 709 C C . THR A 1 95 ? -8.896 -29.793 40.155 1.00 73.00 95 THR A C 1
ATOM 711 O O . THR A 1 95 ? -7.754 -29.329 40.087 1.00 73.00 95 THR A O 1
ATOM 714 N N . PRO A 1 96 ? -9.605 -30.106 39.048 1.00 69.50 96 PRO A N 1
ATOM 715 C CA . PRO A 1 96 ? -9.069 -29.925 37.702 1.00 69.50 96 PRO A CA 1
ATOM 716 C C . PRO A 1 96 ? -8.581 -28.486 37.538 1.00 69.50 96 PRO A C 1
ATOM 718 O O . PRO A 1 96 ? -9.360 -27.536 37.623 1.00 69.50 96 PRO A O 1
ATOM 721 N N . ALA A 1 97 ? -7.265 -28.340 37.368 1.00 71.31 97 ALA A N 1
ATOM 722 C CA . ALA A 1 97 ? -6.630 -27.052 37.171 1.00 71.31 97 ALA A CA 1
ATOM 723 C C . ALA A 1 97 ? -7.279 -26.389 35.955 1.00 71.31 97 ALA A C 1
ATOM 725 O O . ALA A 1 97 ? -7.292 -26.966 34.865 1.00 71.31 97 ALA A O 1
ATOM 726 N N . ALA A 1 98 ? -7.851 -25.202 36.161 1.00 71.19 98 ALA A N 1
ATOM 727 C CA . ALA A 1 98 ? -8.442 -24.427 35.085 1.00 71.19 98 ALA A CA 1
ATOM 728 C C . ALA A 1 98 ? -7.404 -24.286 33.967 1.00 71.19 98 ALA A C 1
ATOM 730 O O . ALA A 1 98 ? -6.310 -23.762 34.189 1.00 71.19 98 ALA A O 1
ATOM 731 N N . THR A 1 99 ? -7.731 -24.798 32.778 1.00 66.38 99 THR A N 1
ATOM 732 C CA . THR A 1 99 ? -6.876 -24.645 31.606 1.00 66.38 99 THR A CA 1
ATOM 733 C C . THR A 1 99 ? -6.651 -23.149 31.401 1.00 66.38 99 THR A C 1
ATOM 735 O O . THR A 1 99 ? -7.636 -22.416 31.266 1.00 66.38 99 THR A O 1
ATOM 738 N N . PRO A 1 100 ? -5.398 -22.659 31.417 1.00 65.06 100 PRO A N 1
ATOM 739 C CA . PRO A 1 100 ? -5.145 -21.243 31.232 1.00 65.06 100 PRO A CA 1
ATOM 740 C C . PRO A 1 100 ? -5.737 -20.814 29.890 1.00 65.06 100 PRO A C 1
ATOM 742 O O . PRO A 1 100 ? -5.415 -21.377 28.839 1.00 65.06 100 PRO A O 1
ATOM 745 N N . ALA A 1 101 ? -6.643 -19.836 29.938 1.00 61.00 101 ALA A N 1
ATOM 746 C CA . ALA A 1 101 ? -7.259 -19.282 28.747 1.00 61.00 101 ALA A CA 1
ATOM 747 C C . ALA A 1 101 ? -6.149 -18.739 27.842 1.00 61.00 101 ALA A C 1
ATOM 749 O O . ALA A 1 101 ? -5.409 -17.821 28.198 1.00 61.00 101 ALA A O 1
ATOM 750 N N . THR A 1 102 ? -5.999 -19.347 26.670 1.00 57.06 102 THR A N 1
ATOM 751 C CA . THR A 1 102 ? -4.992 -18.926 25.705 1.00 57.06 102 THR A CA 1
ATOM 752 C C . THR A 1 102 ? -5.489 -17.661 25.020 1.00 57.06 102 THR A C 1
ATOM 754 O O . THR A 1 102 ? -6.282 -17.732 24.083 1.00 57.06 102 THR A O 1
ATOM 757 N N . THR A 1 103 ? -5.019 -16.493 25.462 1.00 59.25 103 THR A N 1
ATOM 758 C CA . THR A 1 103 ? -5.323 -15.228 24.783 1.00 59.25 103 THR A CA 1
ATOM 759 C C . THR A 1 103 ? -4.860 -15.327 23.322 1.00 59.25 103 THR A C 1
ATOM 761 O O . THR A 1 103 ? -3.708 -15.706 23.063 1.00 59.25 103 THR A O 1
ATOM 764 N N . PRO A 1 104 ? -5.729 -15.072 22.328 1.00 61.62 104 PRO A N 1
ATOM 765 C CA . PRO A 1 104 ? -5.334 -15.110 20.925 1.00 61.62 104 PRO A CA 1
ATOM 766 C C . PRO A 1 104 ? -4.245 -14.065 20.667 1.00 61.62 104 PRO A C 1
ATOM 768 O O . PRO A 1 104 ? -4.301 -12.960 21.205 1.00 61.62 104 PRO A O 1
ATOM 771 N N . ALA A 1 105 ? -3.244 -14.411 19.851 1.00 70.88 105 ALA A N 1
ATOM 772 C CA . ALA A 1 105 ? -2.157 -13.486 19.542 1.00 70.88 105 ALA A CA 1
ATOM 773 C C . ALA A 1 105 ? -2.724 -12.203 18.907 1.00 70.88 105 ALA A C 1
ATOM 775 O O . ALA A 1 105 ? -3.562 -12.243 17.995 1.00 70.88 105 ALA A O 1
ATOM 776 N N . ALA A 1 106 ? -2.309 -11.057 19.440 1.00 81.38 106 ALA A N 1
ATOM 777 C CA . ALA A 1 106 ? -2.679 -9.751 18.924 1.00 81.38 106 ALA A CA 1
ATOM 778 C C . ALA A 1 106 ? -1.945 -9.495 17.598 1.00 81.38 106 ALA A C 1
ATOM 780 O O . ALA A 1 106 ? -0.745 -9.749 17.491 1.00 81.38 106 ALA A O 1
ATOM 781 N N . TRP A 1 107 ? -2.674 -9.006 16.592 1.00 87.56 107 TRP A N 1
ATOM 782 C CA . TRP A 1 107 ? -2.074 -8.432 15.389 1.00 87.56 107 TRP A CA 1
ATOM 783 C C . TRP A 1 107 ? -1.330 -7.155 15.763 1.00 87.56 107 TRP A C 1
ATOM 785 O O . TRP A 1 107 ? -1.874 -6.341 16.507 1.00 87.56 107 TRP A O 1
ATOM 795 N N . VAL A 1 108 ? -0.119 -7.007 15.237 1.00 89.25 108 VAL A N 1
ATOM 796 C CA . VAL A 1 108 ? 0.766 -5.852 15.446 1.00 89.25 108 VAL A CA 1
ATOM 797 C C . VAL A 1 108 ? 0.972 -5.100 14.135 1.00 89.25 108 VAL A C 1
ATOM 799 O O . VAL A 1 108 ? 0.997 -3.868 14.124 1.00 89.25 108 VAL A O 1
ATOM 802 N N . HIS A 1 109 ? 1.038 -5.820 13.011 1.00 91.62 109 HIS A N 1
ATOM 803 C CA . HIS A 1 109 ? 1.098 -5.213 11.686 1.00 91.62 109 HIS A CA 1
ATOM 804 C C . HIS A 1 109 ? 0.114 -5.872 10.720 1.00 91.62 109 HIS A C 1
ATOM 806 O O . HIS A 1 109 ? -0.101 -7.081 10.768 1.00 91.62 109 HIS A O 1
ATOM 812 N N . VAL A 1 110 ? -0.435 -5.071 9.816 1.00 93.56 110 VAL A N 1
ATOM 813 C CA . VAL A 1 110 ? -1.178 -5.520 8.637 1.00 93.56 110 VAL A CA 1
ATOM 814 C C . VAL A 1 110 ? -0.609 -4.842 7.403 1.00 93.56 110 VAL A C 1
ATOM 816 O O . VAL A 1 110 ? -0.261 -3.657 7.453 1.00 93.56 110 VAL A O 1
ATOM 819 N N . ILE A 1 111 ? -0.469 -5.597 6.319 1.00 95.50 111 ILE A N 1
ATOM 820 C CA . ILE A 1 111 ? 0.128 -5.124 5.071 1.00 95.50 111 ILE A CA 1
ATOM 821 C C . ILE A 1 111 ? -0.811 -5.485 3.924 1.00 95.50 111 ILE A C 1
ATOM 823 O O . ILE A 1 111 ? -1.196 -6.643 3.793 1.00 95.50 111 ILE A O 1
ATOM 827 N N . GLU A 1 112 ? -1.128 -4.496 3.095 1.00 96.50 112 GLU A N 1
ATOM 828 C CA . GLU A 1 112 ? -1.718 -4.684 1.769 1.00 96.50 112 GLU A CA 1
ATOM 829 C C . GLU A 1 112 ? -0.653 -4.420 0.715 1.00 96.50 112 GLU A C 1
ATOM 831 O O . GLU A 1 112 ? 0.103 -3.444 0.825 1.00 96.50 112 GLU A O 1
ATOM 836 N N . SER A 1 113 ? -0.585 -5.272 -0.303 1.00 97.12 113 SER A N 1
ATOM 837 C CA . SER A 1 113 ? 0.393 -5.165 -1.375 1.00 97.12 113 SER A CA 1
ATOM 838 C C . SER A 1 113 ? -0.258 -4.881 -2.718 1.00 97.12 113 SER A C 1
ATOM 840 O O . SER A 1 113 ? -1.374 -5.296 -3.005 1.00 97.12 113 SER A O 1
ATOM 842 N N . LYS A 1 114 ? 0.441 -4.135 -3.575 1.00 97.00 114 LYS A N 1
ATOM 843 C CA . LYS A 1 114 ? -0.021 -3.886 -4.938 1.00 97.00 114 LYS A CA 1
ATOM 844 C C . LYS A 1 114 ? 1.112 -3.935 -5.939 1.00 97.00 114 LYS A C 1
ATOM 846 O O . LYS A 1 114 ? 2.091 -3.198 -5.813 1.00 97.00 114 LYS A O 1
ATOM 851 N N . PHE A 1 115 ? 0.941 -4.754 -6.975 1.00 97.50 115 PHE A N 1
ATOM 852 C CA . PHE A 1 115 ? 1.862 -4.799 -8.106 1.00 97.50 115 PHE A CA 1
ATOM 853 C C . PHE A 1 115 ? 1.297 -4.067 -9.326 1.00 97.50 115 PHE A C 1
ATOM 855 O O . PHE A 1 115 ? 0.333 -4.509 -9.952 1.00 97.50 115 PHE A O 1
ATOM 862 N N . VAL A 1 116 ? 1.917 -2.944 -9.681 1.00 97.44 116 VAL A N 1
ATOM 863 C CA . VAL A 1 116 ? 1.436 -2.037 -10.724 1.00 97.44 116 VAL A CA 1
ATOM 864 C C . VAL A 1 116 ? 1.884 -2.506 -12.107 1.00 97.44 116 VAL A C 1
ATOM 866 O O . VAL A 1 116 ? 3.074 -2.561 -12.433 1.00 97.44 116 VAL A O 1
ATOM 869 N N . THR A 1 117 ? 0.901 -2.777 -12.961 1.00 96.19 117 THR A N 1
ATOM 870 C CA . THR A 1 117 ? 1.089 -3.163 -14.366 1.00 96.19 117 THR A CA 1
ATOM 871 C C . THR A 1 117 ? 0.447 -2.150 -15.316 1.00 96.19 117 THR A C 1
ATOM 873 O O . THR A 1 117 ? -0.201 -1.188 -14.907 1.00 96.19 117 THR A O 1
ATOM 876 N N . ASP A 1 118 ? 0.626 -2.338 -16.614 1.00 94.38 118 ASP A N 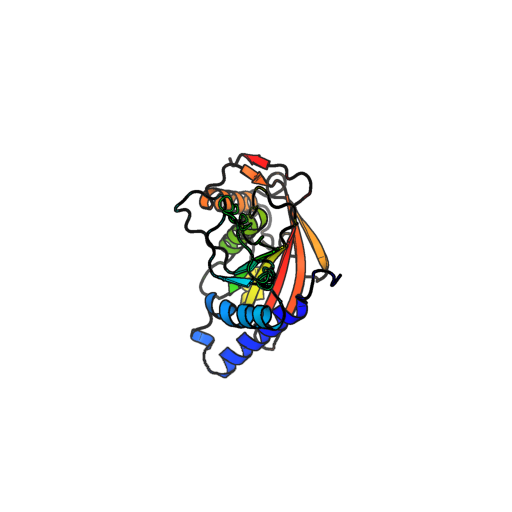1
ATOM 877 C CA . ASP A 1 118 ? -0.056 -1.577 -17.657 1.00 94.38 118 ASP A CA 1
ATOM 878 C C . ASP A 1 118 ? -1.439 -2.147 -18.018 1.00 94.38 118 ASP A C 1
ATOM 880 O O . ASP A 1 118 ? -2.224 -1.443 -18.656 1.00 94.38 118 ASP A O 1
ATOM 884 N N . LYS A 1 119 ? -1.760 -3.366 -17.566 1.00 92.00 119 LYS A N 1
ATOM 885 C CA . LYS A 1 119 ? -2.950 -4.133 -17.969 1.00 92.00 119 LYS A CA 1
ATOM 886 C C . LYS A 1 119 ? -4.274 -3.599 -17.417 1.00 92.00 119 LYS A C 1
ATOM 888 O O . LYS A 1 119 ? -5.313 -3.839 -18.024 1.00 92.00 119 LYS A O 1
ATOM 893 N N . ARG A 1 120 ? -4.267 -2.911 -16.268 1.00 92.12 120 ARG A N 1
ATOM 894 C CA . ARG A 1 120 ? -5.491 -2.398 -15.622 1.00 92.12 120 ARG A CA 1
ATOM 895 C C . ARG A 1 120 ? -5.278 -1.071 -14.893 1.00 92.12 120 ARG A C 1
ATOM 897 O O . ARG A 1 120 ? -4.152 -0.602 -14.734 1.00 92.12 120 ARG A O 1
ATOM 904 N N . SER A 1 121 ? -6.380 -0.444 -14.484 1.00 91.31 121 SER A N 1
ATOM 905 C CA . SER A 1 121 ? -6.358 0.751 -13.636 1.00 91.31 121 SER A CA 1
ATOM 906 C C . SER A 1 121 ? -6.312 0.350 -12.167 1.00 91.31 121 SER A C 1
ATOM 908 O O . SER A 1 121 ? -7.204 -0.343 -11.698 1.00 91.31 121 SER A O 1
ATOM 910 N N . PHE A 1 122 ? -5.322 0.856 -11.437 1.00 93.81 122 PHE A N 1
ATOM 911 C CA . PHE A 1 122 ? -5.129 0.580 -10.009 1.00 93.81 122 PHE A CA 1
ATOM 912 C C . PHE A 1 122 ? -5.821 1.599 -9.104 1.00 93.81 122 PHE A C 1
ATOM 914 O O . PHE A 1 122 ? -5.734 1.509 -7.885 1.00 93.81 122 PHE A O 1
ATOM 921 N N . GLN A 1 123 ? -6.496 2.598 -9.685 1.00 94.12 123 GLN A N 1
ATOM 922 C CA . GLN A 1 123 ? -7.058 3.684 -8.891 1.00 94.12 123 GLN A CA 1
ATOM 923 C C . GLN A 1 123 ? -8.054 3.180 -7.856 1.00 94.12 123 GLN A C 1
ATOM 925 O O . GLN A 1 123 ? -7.972 3.606 -6.721 1.00 94.12 123 GLN A O 1
ATOM 930 N N . GLN A 1 124 ? -9.016 2.344 -8.250 1.00 94.62 124 GLN A N 1
ATOM 931 C CA . GLN A 1 124 ? -10.041 1.888 -7.312 1.00 94.62 124 GLN A CA 1
ATOM 932 C C . GLN A 1 124 ? -9.448 0.922 -6.283 1.00 94.62 124 GLN A C 1
ATOM 934 O O . GLN A 1 124 ? -9.682 1.109 -5.101 1.00 94.62 124 GLN A O 1
ATOM 939 N N . GLU A 1 125 ? -8.583 0.002 -6.715 1.00 94.62 125 GLU A N 1
ATOM 940 C CA . GLU A 1 125 ? -7.920 -0.964 -5.829 1.00 94.62 125 GLU A CA 1
ATOM 941 C C . GLU A 1 125 ? -7.132 -0.284 -4.706 1.00 94.62 125 GLU A C 1
ATOM 943 O O . GLU A 1 125 ? -7.275 -0.654 -3.550 1.00 94.62 125 GLU A O 1
ATOM 948 N N . VAL A 1 126 ? -6.369 0.773 -5.009 1.00 95.88 126 VAL A N 1
ATOM 949 C CA . VAL A 1 126 ? -5.640 1.525 -3.973 1.00 95.88 126 VAL A CA 1
ATOM 950 C C . VAL A 1 126 ? -6.600 2.194 -2.982 1.00 95.88 126 VAL A C 1
ATOM 952 O O . VAL A 1 126 ? -6.289 2.281 -1.799 1.00 95.88 126 VAL A O 1
ATOM 955 N N . PHE A 1 127 ? -7.764 2.674 -3.431 1.00 94.69 127 PHE A N 1
ATOM 956 C CA . PHE A 1 127 ? -8.773 3.222 -2.518 1.00 94.69 127 PHE A CA 1
ATOM 957 C C . PHE A 1 127 ? -9.369 2.113 -1.651 1.00 94.69 127 PHE A C 1
ATOM 959 O O . PHE A 1 127 ? -9.491 2.301 -0.443 1.00 94.69 127 PHE A O 1
ATOM 966 N N . ASP A 1 128 ? -9.677 0.960 -2.244 1.00 93.38 128 ASP A N 1
ATOM 967 C CA . ASP A 1 128 ? -10.210 -0.200 -1.535 1.00 93.38 128 ASP A CA 1
ATOM 968 C C . ASP A 1 128 ? -9.229 -0.666 -0.454 1.00 93.38 128 ASP A C 1
ATOM 970 O O . ASP A 1 128 ? -9.636 -0.852 0.690 1.00 93.38 128 ASP A O 1
ATOM 974 N N . ASP A 1 129 ? -7.938 -0.759 -0.779 1.00 94.75 129 ASP A N 1
ATOM 975 C CA . ASP A 1 129 ? -6.882 -1.156 0.154 1.00 94.75 129 ASP A CA 1
ATOM 976 C C . ASP A 1 129 ? -6.665 -0.107 1.257 1.00 94.75 129 ASP A C 1
ATOM 978 O O . ASP A 1 129 ? -6.489 -0.463 2.419 1.00 94.75 129 ASP A O 1
ATOM 982 N N . LEU A 1 130 ? -6.733 1.194 0.946 1.00 94.88 130 LEU A N 1
ATOM 983 C CA . LEU A 1 130 ? -6.625 2.254 1.957 1.00 94.88 130 LEU A CA 1
ATOM 984 C C . LEU A 1 130 ? -7.809 2.249 2.929 1.00 94.88 130 LEU A C 1
ATOM 986 O O . LEU A 1 130 ? -7.595 2.365 4.136 1.00 94.88 130 LEU A O 1
ATOM 990 N N . VAL A 1 131 ? -9.042 2.100 2.428 1.00 91.75 131 VAL A N 1
ATOM 991 C CA . VAL A 1 131 ? -10.225 1.980 3.296 1.00 91.75 131 VAL A CA 1
ATOM 992 C C . VAL A 1 131 ? -10.139 0.697 4.108 1.00 91.75 131 VAL A C 1
ATOM 994 O O . VAL A 1 131 ? -10.402 0.737 5.308 1.00 91.75 131 VAL A O 1
ATOM 997 N N . ARG A 1 132 ? -9.719 -0.414 3.488 1.00 90.69 132 ARG A N 1
ATOM 998 C CA . ARG A 1 132 ? -9.518 -1.694 4.167 1.00 90.69 132 ARG A CA 1
ATOM 999 C C . ARG A 1 132 ? -8.522 -1.524 5.306 1.00 90.69 132 ARG A C 1
ATOM 1001 O O . ARG A 1 132 ? -8.901 -1.756 6.446 1.00 90.69 132 ARG A O 1
ATOM 1008 N N . LEU A 1 133 ? -7.317 -1.023 5.047 1.00 92.81 133 LEU A N 1
ATOM 1009 C CA . LEU A 1 133 ? -6.294 -0.777 6.066 1.00 92.81 133 LEU A CA 1
ATOM 1010 C C . LEU A 1 133 ? -6.798 0.121 7.194 1.00 92.81 133 LEU A C 1
ATOM 1012 O O . LEU A 1 133 ? -6.730 -0.272 8.357 1.00 92.81 133 LEU A O 1
ATOM 1016 N N . GLU A 1 134 ? -7.317 1.304 6.867 1.00 90.88 134 GLU A N 1
ATOM 1017 C CA . GLU A 1 134 ? -7.799 2.267 7.862 1.00 90.88 134 GLU A CA 1
ATOM 1018 C C . GLU A 1 134 ? -8.951 1.702 8.698 1.00 90.88 134 GLU A C 1
ATOM 1020 O O . GLU A 1 134 ? -9.096 2.034 9.873 1.00 90.88 134 GLU A O 1
ATOM 1025 N N . TRP A 1 135 ? -9.775 0.833 8.119 1.00 87.31 135 TRP A N 1
ATOM 1026 C CA . TRP A 1 135 ? -10.862 0.194 8.838 1.00 87.31 135 TRP A CA 1
ATOM 1027 C C . TRP A 1 135 ? -10.410 -0.964 9.729 1.00 87.31 135 TRP A C 1
ATOM 1029 O O . TRP A 1 135 ? -11.189 -1.349 10.599 1.00 87.31 135 TRP A O 1
ATOM 1039 N N . VAL A 1 136 ? -9.180 -1.495 9.565 1.00 87.12 136 VAL A N 1
ATOM 1040 C CA . VAL A 1 136 ? -8.766 -2.688 10.317 1.00 87.12 136 VAL A CA 1
ATOM 1041 C C . VAL A 1 136 ? -8.710 -2.277 11.769 1.00 87.12 136 VAL A C 1
ATOM 1043 O O . VAL A 1 136 ? -7.803 -1.558 12.193 1.00 87.12 136 VAL A O 1
ATOM 1046 N N . GLU A 1 137 ? -9.673 -2.753 12.53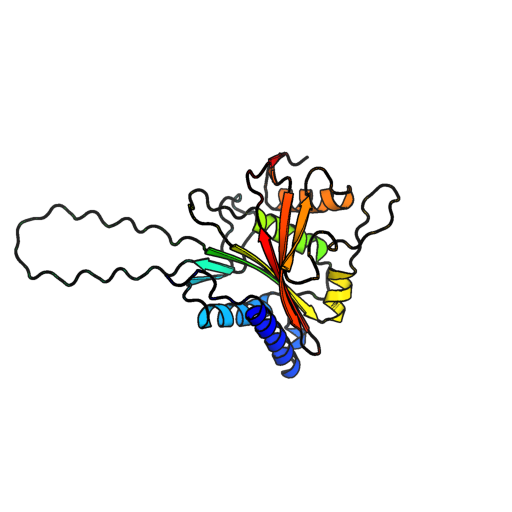4 1.00 76.19 137 GLU A N 1
ATOM 1047 C CA . GLU A 1 137 ? -9.761 -2.551 13.960 1.00 7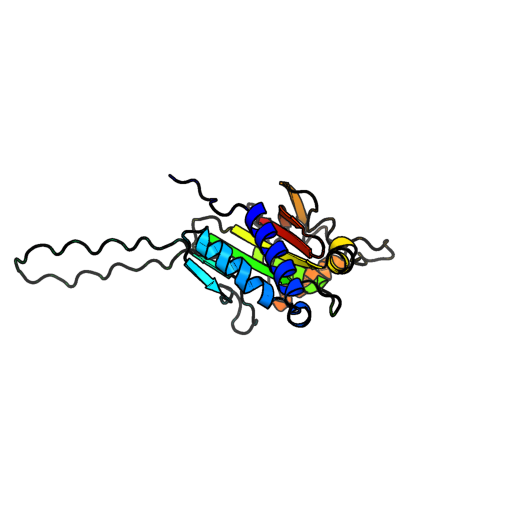6.19 137 GLU A CA 1
ATOM 1048 C C . GLU A 1 137 ? -10.042 -3.908 14.575 1.00 76.19 137 GLU A C 1
ATOM 1050 O O . GLU A 1 137 ? -11.009 -4.585 14.224 1.00 76.19 137 GLU A O 1
ATOM 1055 N N . LYS A 1 138 ? -9.187 -4.331 15.502 1.00 63.44 138 LYS A N 1
ATOM 1056 C CA . LYS A 1 138 ? -9.542 -5.459 16.345 1.00 63.44 138 LYS A CA 1
ATOM 1057 C C . LYS A 1 138 ? -10.227 -4.875 17.568 1.00 63.44 138 LYS A C 1
ATOM 1059 O O . LYS A 1 138 ? -9.572 -4.340 18.462 1.00 63.44 138 LYS A O 1
ATOM 1064 N N . SER A 1 139 ? -11.553 -4.969 17.590 1.00 57.81 139 SER A N 1
ATOM 1065 C CA . SER A 1 139 ? -12.347 -4.699 18.786 1.00 57.81 139 SER A CA 1
ATOM 1066 C C . SER A 1 139 ? -11.708 -5.411 19.984 1.00 57.81 139 SER A C 1
ATOM 1068 O O . SER A 1 139 ? -11.557 -6.635 19.964 1.00 57.81 139 SER A O 1
ATOM 1070 N N . GLY A 1 140 ? -11.294 -4.650 20.998 1.00 61.66 140 GLY A N 1
ATOM 1071 C CA . GLY A 1 140 ? -10.667 -5.191 22.207 1.00 61.66 140 GLY A CA 1
ATOM 1072 C C . GLY A 1 140 ? -9.140 -5.337 22.176 1.00 61.66 140 GLY A C 1
ATOM 1073 O O . GLY A 1 140 ? -8.588 -5.915 23.108 1.00 61.66 140 GLY A O 1
ATOM 1074 N N . GLN A 1 141 ? -8.432 -4.823 21.162 1.00 67.56 141 GLN A N 1
ATOM 1075 C CA . GLN A 1 141 ? -6.981 -4.631 21.272 1.00 67.56 141 GLN A CA 1
ATOM 1076 C C . GLN A 1 141 ? -6.654 -3.343 22.029 1.00 67.56 141 GLN A C 1
ATOM 1078 O O . GLN A 1 141 ? -7.122 -2.266 21.675 1.00 67.56 141 GLN A O 1
ATOM 1083 N N . SER A 1 142 ? -5.811 -3.459 23.055 1.00 64.56 142 SER A N 1
ATOM 1084 C CA . SER A 1 142 ? -5.249 -2.318 23.787 1.00 64.56 142 SER A CA 1
ATOM 1085 C C . SER A 1 142 ? -4.068 -1.666 23.065 1.00 64.56 142 SER A C 1
ATOM 1087 O O . SER A 1 142 ? -3.689 -0.546 23.392 1.00 64.56 142 SER A O 1
ATOM 1089 N N . GLU A 1 143 ? -3.452 -2.380 22.124 1.00 66.69 143 GLU A N 1
ATOM 1090 C CA . GLU A 1 143 ? -2.221 -1.962 21.458 1.00 66.69 143 GLU A CA 1
ATOM 1091 C C . GLU A 1 143 ? -2.489 -1.368 20.068 1.00 66.69 143 GLU A C 1
ATOM 1093 O O . GLU A 1 143 ? -3.403 -1.813 19.367 1.00 66.69 143 GLU A O 1
ATOM 1098 N N . PRO A 1 144 ? -1.688 -0.374 19.643 1.00 80.94 144 PRO A N 1
ATOM 1099 C CA . PRO A 1 144 ? -1.843 0.250 18.338 1.00 80.94 144 PRO A CA 1
ATOM 1100 C C . PRO A 1 144 ? -1.420 -0.700 17.210 1.00 80.94 144 PRO A C 1
ATOM 1102 O O . PRO A 1 144 ? -0.286 -1.170 17.157 1.00 80.94 144 PRO A O 1
ATOM 1105 N N . LEU A 1 145 ? -2.317 -0.915 16.247 1.00 88.75 145 LEU A N 1
ATOM 1106 C CA . LEU A 1 145 ? -2.035 -1.680 15.036 1.00 88.75 145 LEU A CA 1
ATOM 1107 C C . LEU A 1 145 ? -1.291 -0.825 13.997 1.00 88.75 145 LEU A C 1
ATOM 1109 O O . LEU A 1 145 ? -1.729 0.270 13.635 1.00 88.75 145 LEU A O 1
ATOM 1113 N N . CYS A 1 146 ? -0.188 -1.338 13.457 1.00 92.00 146 CYS A N 1
ATOM 1114 C CA . CYS A 1 146 ? 0.495 -0.722 12.323 1.00 92.00 146 CYS A CA 1
ATOM 1115 C C . CYS A 1 146 ? -0.114 -1.185 10.997 1.00 92.00 146 CYS A C 1
ATOM 1117 O O . CYS A 1 146 ? -0.205 -2.380 10.735 1.00 92.00 146 CYS A O 1
ATOM 1119 N N . ARG A 1 147 ? -0.479 -0.239 10.132 1.00 94.44 147 ARG A N 1
ATOM 1120 C CA . ARG A 1 147 ? -1.100 -0.510 8.832 1.00 94.44 147 ARG A CA 1
ATOM 1121 C C . ARG A 1 147 ? -0.199 -0.021 7.717 1.00 94.44 147 ARG A C 1
ATOM 1123 O O . ARG A 1 147 ? 0.211 1.144 7.729 1.00 94.44 147 ARG A O 1
ATOM 1130 N N . TRP A 1 148 ? 0.085 -0.892 6.766 1.00 96.69 148 TRP A N 1
ATOM 1131 C CA . TRP A 1 148 ? 1.046 -0.630 5.711 1.00 96.69 148 TRP A CA 1
ATOM 1132 C C . TRP A 1 148 ? 0.439 -0.890 4.341 1.00 96.69 148 TRP A C 1
ATOM 1134 O O . TRP A 1 148 ? -0.186 -1.921 4.121 1.00 96.69 148 TRP A O 1
ATOM 1144 N N . LEU A 1 149 ? 0.674 0.032 3.417 1.00 97.81 149 LEU A N 1
ATOM 1145 C CA . LEU A 1 149 ? 0.420 -0.161 1.997 1.00 97.81 149 LEU A CA 1
ATOM 1146 C C . LEU A 1 149 ? 1.769 -0.220 1.284 1.00 97.81 149 LEU A C 1
ATOM 1148 O O . LEU A 1 149 ? 2.511 0.767 1.306 1.00 97.81 149 LEU A O 1
ATOM 1152 N N . ILE A 1 150 ? 2.077 -1.350 0.650 1.00 98.06 150 ILE A N 1
ATOM 1153 C CA . ILE A 1 150 ? 3.261 -1.507 -0.195 1.00 98.06 150 ILE A CA 1
ATOM 1154 C C . ILE A 1 150 ? 2.850 -1.532 -1.666 1.00 98.06 150 ILE A C 1
ATOM 1156 O O . ILE A 1 150 ? 2.023 -2.338 -2.080 1.00 98.06 150 ILE A O 1
ATOM 1160 N N . VAL A 1 151 ? 3.420 -0.643 -2.476 1.00 98.31 151 VAL A N 1
ATOM 1161 C CA . VAL A 1 151 ? 3.151 -0.589 -3.920 1.00 98.31 151 VAL A CA 1
ATOM 1162 C C . VAL A 1 151 ? 4.464 -0.698 -4.665 1.00 98.31 151 VAL A C 1
ATOM 1164 O O . VAL A 1 151 ? 5.370 0.109 -4.454 1.00 98.31 151 VAL A O 1
ATOM 1167 N N . ALA A 1 152 ? 4.550 -1.675 -5.556 1.00 98.44 152 ALA A N 1
ATOM 1168 C CA . ALA A 1 152 ? 5.733 -1.930 -6.357 1.00 98.44 152 ALA A CA 1
ATOM 1169 C C . ALA A 1 152 ? 5.372 -2.118 -7.830 1.00 98.44 152 ALA A C 1
ATOM 1171 O O . ALA A 1 152 ? 4.256 -2.503 -8.175 1.00 98.44 152 ALA A O 1
ATOM 1172 N N . GLY A 1 153 ? 6.317 -1.859 -8.723 1.00 98.12 153 GLY A N 1
ATOM 1173 C CA . GLY A 1 153 ? 6.111 -2.047 -10.154 1.00 98.12 153 GLY A CA 1
ATOM 1174 C C . GLY A 1 153 ? 7.251 -1.472 -10.977 1.00 98.12 153 GLY A C 1
ATOM 1175 O O . GLY A 1 153 ? 8.190 -0.879 -10.448 1.00 98.12 153 GLY A O 1
ATOM 1176 N N . ARG A 1 154 ? 7.175 -1.643 -12.301 1.00 98.12 154 ARG A N 1
ATOM 1177 C CA . ARG A 1 154 ? 8.136 -1.008 -13.215 1.00 98.12 154 ARG A CA 1
ATOM 1178 C C . ARG A 1 154 ? 8.033 0.512 -13.097 1.00 98.12 154 ARG A C 1
ATOM 1180 O O . ARG A 1 154 ? 6.917 1.034 -13.072 1.00 98.12 154 ARG A O 1
ATOM 1187 N N . LYS A 1 155 ? 9.159 1.230 -13.147 1.00 98.31 155 LYS A N 1
ATOM 1188 C CA . LYS A 1 155 ? 9.212 2.709 -13.072 1.00 98.31 155 LYS A CA 1
ATOM 1189 C C . LYS A 1 155 ? 8.212 3.401 -13.994 1.00 98.31 155 LYS A C 1
ATOM 1191 O O . LYS A 1 155 ? 7.455 4.278 -13.583 1.00 98.31 155 LYS A O 1
ATOM 1196 N N . ALA A 1 156 ? 8.164 2.964 -15.254 1.00 97.75 156 ALA A N 1
ATOM 1197 C CA . ALA A 1 156 ? 7.242 3.514 -16.244 1.00 97.75 156 ALA A CA 1
ATOM 1198 C C . ALA A 1 156 ? 5.771 3.342 -15.824 1.00 97.75 156 ALA A C 1
ATOM 1200 O O . ALA A 1 156 ? 4.963 4.258 -15.980 1.00 97.75 156 ALA A O 1
ATOM 1201 N N . HIS A 1 157 ? 5.420 2.190 -15.247 1.00 97.50 157 HIS A N 1
ATOM 1202 C CA . HIS A 1 157 ? 4.062 1.913 -14.785 1.00 97.50 157 HIS A CA 1
ATOM 1203 C C . HIS A 1 157 ? 3.738 2.696 -13.512 1.00 97.50 157 HIS A C 1
ATOM 1205 O O . HIS A 1 157 ? 2.665 3.285 -13.435 1.00 97.50 157 HIS A O 1
ATOM 1211 N N . MET A 1 158 ? 4.671 2.783 -12.561 1.00 97.69 158 MET A N 1
ATOM 1212 C CA . MET A 1 158 ? 4.519 3.587 -11.344 1.00 97.69 158 MET A CA 1
ATOM 1213 C C . MET A 1 158 ? 4.243 5.055 -11.677 1.00 97.69 158 MET A C 1
ATOM 1215 O O . MET A 1 158 ? 3.254 5.629 -11.210 1.00 97.69 158 MET A O 1
ATOM 1219 N N . LYS A 1 159 ? 5.040 5.639 -12.579 1.00 97.00 159 LYS A N 1
ATOM 1220 C CA . LYS A 1 159 ? 4.819 6.995 -13.091 1.00 97.00 159 LYS A CA 1
ATOM 1221 C C . LYS A 1 159 ? 3.422 7.143 -13.694 1.00 97.00 159 LYS A C 1
ATOM 1223 O O . LYS A 1 159 ? 2.655 7.995 -13.260 1.00 97.00 159 LYS A O 1
ATOM 1228 N N . ASN A 1 160 ? 3.059 6.289 -14.648 1.00 96.62 160 ASN A N 1
ATOM 1229 C CA . ASN A 1 160 ? 1.846 6.476 -15.447 1.00 96.62 160 ASN A CA 1
ATOM 1230 C C . ASN A 1 160 ? 0.546 6.095 -14.715 1.00 96.62 160 ASN A C 1
ATOM 1232 O O . ASN A 1 160 ? -0.506 6.672 -14.990 1.00 96.62 160 ASN A O 1
ATOM 1236 N N . ARG A 1 161 ? 0.591 5.109 -13.812 1.00 96.19 161 ARG A N 1
ATOM 1237 C CA . ARG A 1 161 ? -0.599 4.501 -13.188 1.00 96.19 161 ARG A CA 1
ATOM 1238 C C . ARG A 1 161 ? -0.817 4.905 -11.737 1.00 96.19 161 ARG A C 1
ATOM 1240 O O . ARG A 1 161 ? -1.952 4.824 -11.279 1.00 96.19 161 ARG A O 1
ATOM 1247 N N . ILE A 1 162 ? 0.225 5.361 -11.046 1.00 95.69 162 ILE A N 1
ATOM 1248 C CA . ILE A 1 162 ? 0.118 5.894 -9.686 1.00 95.69 162 ILE A CA 1
ATOM 1249 C C . ILE A 1 162 ? 0.340 7.405 -9.728 1.00 95.69 162 ILE A C 1
ATOM 1251 O O . ILE A 1 162 ? -0.588 8.178 -9.513 1.00 95.69 162 ILE A O 1
ATOM 1255 N N . PHE A 1 163 ? 1.532 7.876 -10.081 1.00 95.81 163 PHE A N 1
ATOM 1256 C CA . PHE A 1 163 ? 1.881 9.279 -9.823 1.00 95.81 163 PHE A CA 1
ATOM 1257 C C . PHE A 1 163 ? 1.318 10.297 -10.818 1.00 95.81 163 PHE A C 1
ATOM 1259 O O . PHE A 1 163 ? 1.183 11.467 -10.465 1.00 95.81 163 PHE A O 1
ATOM 1266 N N . SER A 1 164 ? 0.983 9.876 -12.035 1.00 96.50 164 SER A N 1
ATOM 1267 C CA . SER A 1 164 ? 0.408 10.729 -13.085 1.00 96.50 164 SER A CA 1
ATOM 1268 C C . SER A 1 164 ? -1.041 10.373 -13.412 1.00 96.50 164 SER A C 1
ATOM 1270 O O . SER A 1 164 ? -1.615 10.921 -14.352 1.00 96.50 164 SER A O 1
ATOM 1272 N N . VAL A 1 165 ? -1.659 9.454 -12.662 1.00 95.12 165 VAL A N 1
ATOM 1273 C CA . VAL A 1 165 ? -3.045 9.071 -12.924 1.00 95.12 165 VAL A CA 1
ATOM 1274 C C . VAL A 1 165 ? -3.980 10.179 -12.457 1.00 95.12 165 VAL A C 1
ATOM 1276 O O . VAL A 1 165 ? -3.959 10.579 -11.294 1.00 95.12 165 VAL A O 1
ATOM 1279 N N . GLN A 1 166 ? -4.829 10.685 -13.346 1.00 94.94 166 GLN A N 1
ATOM 1280 C CA . GLN A 1 166 ? -5.655 11.851 -13.048 1.00 94.94 166 GLN A CA 1
ATOM 1281 C C . GLN A 1 166 ? -7.127 11.503 -12.835 1.00 94.94 166 GLN A C 1
ATOM 1283 O O . GLN A 1 166 ? -7.718 10.765 -13.627 1.00 94.94 166 GLN A O 1
ATOM 1288 N N . THR A 1 167 ? -7.743 12.123 -11.832 1.00 91.81 167 THR A N 1
ATOM 1289 C CA . THR A 1 167 ? -9.181 12.033 -11.552 1.00 91.81 167 THR A CA 1
ATOM 1290 C C . THR A 1 167 ? -9.843 13.375 -11.847 1.00 91.81 167 THR A C 1
ATOM 1292 O O . THR A 1 167 ? -9.278 14.432 -11.559 1.00 91.81 167 THR A O 1
ATOM 1295 N N . ASN A 1 168 ? -11.029 13.339 -12.463 1.00 90.56 168 ASN A N 1
ATOM 1296 C CA . ASN A 1 168 ? -11.857 14.531 -12.599 1.00 90.56 168 ASN A CA 1
ATOM 1297 C C . ASN A 1 168 ? -12.518 14.807 -11.241 1.00 90.56 168 ASN A C 1
ATOM 1299 O O . ASN A 1 168 ? -13.275 13.959 -10.765 1.00 90.56 168 ASN A O 1
ATOM 1303 N N . PRO A 1 169 ? -12.244 15.951 -10.603 1.00 84.12 169 PRO A N 1
ATOM 1304 C CA . PRO A 1 169 ? -12.824 16.231 -9.307 1.00 84.12 169 PRO A CA 1
ATOM 1305 C C . PRO A 1 169 ? -14.313 16.602 -9.343 1.00 84.12 169 PRO A C 1
ATOM 1307 O O . PRO A 1 169 ? -14.953 16.567 -8.292 1.00 84.12 169 PRO A O 1
ATOM 1310 N N . GLY A 1 170 ? -14.863 16.938 -10.512 1.00 84.81 170 GLY A N 1
ATOM 1311 C CA . GLY A 1 170 ? -16.248 17.376 -10.709 1.00 84.81 170 GLY A CA 1
ATOM 1312 C C . GLY A 1 170 ? -16.360 18.706 -11.461 1.00 84.81 170 GLY A C 1
ATOM 1313 O O . GLY A 1 170 ? -15.368 19.404 -11.653 1.00 84.81 170 GLY A O 1
ATOM 1314 N N . SER A 1 171 ? -17.585 19.042 -11.880 1.00 79.00 171 SER A N 1
ATOM 1315 C CA . SER A 1 171 ? -18.054 20.369 -12.334 1.00 79.00 171 SER A CA 1
ATOM 1316 C C . SER A 1 171 ? -17.051 21.221 -13.126 1.00 79.00 171 SER A C 1
ATOM 1318 O O . SER A 1 171 ? -16.708 22.324 -12.711 1.00 79.00 171 SER A O 1
ATOM 1320 N N . GLY A 1 172 ? -16.539 20.708 -14.248 1.00 84.25 172 GLY A N 1
ATOM 1321 C CA . GLY A 1 172 ? -15.649 21.472 -15.139 1.00 84.25 172 GLY A CA 1
ATOM 1322 C C . GLY A 1 172 ? -14.272 21.818 -14.555 1.00 84.25 172 GLY A C 1
ATOM 1323 O O . GLY A 1 172 ? -13.508 22.545 -15.183 1.00 84.25 172 GLY A O 1
ATOM 1324 N N . SER A 1 173 ? -13.929 21.298 -13.375 1.00 87.94 173 SER A N 1
ATOM 1325 C CA . SER A 1 173 ? -12.620 21.516 -12.765 1.00 87.94 173 SER A CA 1
ATOM 1326 C C . SER A 1 173 ? -11.522 20.784 -13.534 1.00 87.94 173 SER A C 1
ATOM 1328 O O . SER A 1 173 ? -11.723 19.680 -14.048 1.00 87.94 173 SER A O 1
ATOM 1330 N N . GLN A 1 174 ? -10.322 21.368 -13.551 1.00 92.25 174 GLN A N 1
ATOM 1331 C CA . GLN A 1 174 ? -9.151 20.724 -14.136 1.00 92.25 174 GLN A CA 1
ATOM 1332 C C . GLN A 1 174 ? -8.888 19.372 -13.458 1.00 92.25 174 GLN A C 1
ATOM 1334 O O . GLN A 1 174 ? -8.970 19.235 -12.231 1.00 92.25 174 GLN A O 1
ATOM 1339 N N . ARG A 1 175 ? -8.566 18.363 -14.275 1.00 93.00 175 ARG A N 1
ATOM 1340 C CA . ARG A 1 175 ? -8.140 17.050 -13.788 1.00 93.00 175 ARG A CA 1
ATOM 1341 C C . ARG A 1 175 ? -6.905 17.213 -12.909 1.00 93.00 175 ARG A C 1
ATOM 1343 O O . ARG A 1 175 ? -5.970 17.920 -13.271 1.00 93.00 175 ARG A O 1
ATOM 1350 N N . VAL A 1 176 ? -6.899 16.524 -11.776 1.00 92.69 176 VAL A N 1
ATOM 1351 C CA . VAL A 1 176 ? -5.772 16.530 -10.837 1.00 92.69 176 VAL A CA 1
ATOM 1352 C C . VAL A 1 176 ? -5.206 15.133 -10.698 1.00 92.69 176 VAL A C 1
ATOM 1354 O O . VAL A 1 176 ? -5.929 14.146 -10.864 1.00 92.69 176 VAL A O 1
ATOM 1357 N N . ASN A 1 177 ? -3.919 15.038 -10.378 1.00 94.69 177 ASN A N 1
ATOM 1358 C CA . ASN A 1 177 ? -3.306 13.765 -10.032 1.00 94.69 177 ASN A CA 1
ATOM 1359 C C . ASN A 1 177 ? -4.014 13.180 -8.807 1.00 94.69 177 ASN A C 1
ATOM 1361 O O . ASN A 1 177 ? -4.217 13.844 -7.794 1.00 94.69 177 ASN A O 1
ATOM 1365 N N . THR A 1 178 ? -4.409 11.921 -8.928 1.00 93.69 178 THR A N 1
ATOM 1366 C CA . THR A 1 178 ? -5.334 11.257 -8.005 1.00 93.69 178 THR A CA 1
ATOM 1367 C C . THR A 1 178 ? -4.727 11.123 -6.617 1.00 93.69 178 THR A C 1
ATOM 1369 O O . THR A 1 178 ? -5.420 11.322 -5.628 1.00 93.69 178 THR A O 1
ATOM 1372 N N . PHE A 1 179 ? -3.436 10.804 -6.543 1.00 94.94 179 PHE A N 1
ATOM 1373 C CA . PHE A 1 179 ? -2.786 10.452 -5.286 1.00 94.94 179 PHE A CA 1
ATOM 1374 C C . PHE A 1 179 ? -1.898 11.554 -4.703 1.00 94.94 179 PHE A C 1
ATOM 1376 O O . PHE A 1 179 ? -1.349 11.347 -3.629 1.00 94.94 179 PHE A O 1
ATOM 1383 N N . ASP A 1 180 ? -1.786 12.731 -5.329 1.00 93.00 180 ASP A N 1
ATOM 1384 C CA . ASP A 1 180 ? -0.888 13.798 -4.843 1.00 93.00 180 ASP A CA 1
ATOM 1385 C C . ASP A 1 180 ? -1.245 14.290 -3.423 1.00 93.00 180 ASP A C 1
ATOM 1387 O O . ASP A 1 180 ? -0.370 14.745 -2.692 1.00 93.00 180 ASP A O 1
ATOM 1391 N N . HIS A 1 181 ? -2.505 14.132 -3.001 1.00 90.75 181 HIS A N 1
ATOM 1392 C CA . HIS A 1 181 ? -2.981 14.462 -1.649 1.00 90.75 181 HIS A CA 1
ATOM 1393 C C . HIS A 1 181 ? -3.325 13.231 -0.797 1.00 90.75 181 HIS A C 1
ATOM 1395 O O . HIS A 1 181 ? -3.879 13.372 0.288 1.00 90.75 181 HIS A O 1
ATOM 1401 N N . ILE A 1 182 ? -3.033 12.026 -1.296 1.00 94.50 182 ILE A N 1
ATOM 1402 C CA . ILE A 1 182 ? -3.368 10.758 -0.631 1.00 94.50 182 ILE A CA 1
ATOM 1403 C C . ILE A 1 182 ? -2.103 9.971 -0.304 1.00 94.50 182 ILE A C 1
ATOM 1405 O O . ILE A 1 182 ? -1.997 9.439 0.790 1.00 94.50 182 ILE A O 1
ATOM 1409 N N . LEU A 1 183 ? -1.135 9.903 -1.218 1.00 95.81 183 LEU A N 1
ATOM 1410 C CA . LEU A 1 183 ? 0.108 9.148 -1.078 1.00 95.81 183 LEU A CA 1
ATOM 1411 C C . LEU A 1 183 ? 1.295 10.085 -1.320 1.00 95.81 183 LEU A C 1
ATOM 1413 O O . LEU A 1 183 ? 1.660 10.378 -2.460 1.00 95.81 183 LEU A O 1
ATOM 1417 N N . GLY A 1 184 ? 1.902 10.572 -0.234 1.00 92.88 184 GLY A N 1
ATOM 1418 C CA . GLY A 1 184 ? 3.052 11.476 -0.309 1.00 92.88 184 GLY A CA 1
ATOM 1419 C C . GLY A 1 184 ? 4.243 10.832 -1.019 1.00 92.88 184 GLY A C 1
ATOM 1420 O O . GLY A 1 184 ? 4.486 9.637 -0.869 1.00 92.88 184 GLY A O 1
ATOM 1421 N N . LYS A 1 185 ? 4.995 11.629 -1.785 1.00 94.94 185 LYS A N 1
ATOM 1422 C CA . LYS A 1 185 ? 6.183 11.175 -2.540 1.00 94.94 185 LYS A CA 1
ATOM 1423 C C . LYS A 1 185 ? 7.499 11.376 -1.779 1.00 94.94 185 LYS A C 1
ATOM 1425 O O . LYS A 1 185 ? 8.531 10.867 -2.202 1.00 94.94 185 LYS A O 1
ATOM 1430 N N . THR A 1 186 ? 7.457 12.101 -0.663 1.00 96.56 186 THR A N 1
ATOM 1431 C CA . THR A 1 186 ? 8.628 12.447 0.148 1.00 96.56 186 THR A CA 1
ATOM 1432 C C . THR A 1 186 ? 8.611 11.651 1.444 1.00 96.56 186 THR A C 1
ATOM 1434 O O . THR A 1 186 ? 7.620 11.677 2.177 1.00 96.56 186 THR A O 1
ATOM 1437 N N . ILE A 1 187 ? 9.704 10.938 1.728 1.00 97.12 187 ILE A N 1
ATOM 1438 C CA . ILE A 1 187 ? 9.837 10.127 2.943 1.00 97.12 187 ILE A CA 1
ATOM 1439 C C . ILE A 1 187 ? 9.677 11.027 4.171 1.00 97.12 187 ILE A C 1
ATOM 1441 O O . ILE A 1 187 ? 10.197 12.138 4.222 1.00 97.12 187 ILE A O 1
ATOM 1445 N N . GLY A 1 188 ? 8.929 10.550 5.162 1.00 93.81 188 GLY A N 1
ATOM 1446 C CA . GLY A 1 188 ? 8.697 11.262 6.414 1.00 93.81 188 GLY A CA 1
ATOM 1447 C C . GLY A 1 188 ? 7.556 12.279 6.365 1.00 93.81 188 GLY A C 1
ATOM 1448 O O . GLY A 1 188 ? 7.017 12.607 7.424 1.00 93.81 188 GLY A O 1
ATOM 1449 N N . VAL A 1 189 ? 7.132 12.722 5.177 1.00 94.69 189 VAL A N 1
ATOM 1450 C CA . VAL A 1 189 ? 6.021 13.670 5.035 1.00 94.69 189 VAL A CA 1
ATOM 1451 C C . VAL A 1 189 ? 4.700 12.965 5.326 1.00 94.69 189 VAL A C 1
ATOM 1453 O O . VAL A 1 189 ? 4.367 11.952 4.707 1.00 94.69 189 VAL A O 1
ATOM 1456 N N . LYS A 1 190 ? 3.953 13.522 6.284 1.00 94.62 190 LYS A N 1
ATOM 1457 C CA . LYS A 1 190 ? 2.599 13.093 6.632 1.00 94.62 190 LYS A CA 1
ATOM 1458 C C . LYS A 1 190 ? 1.588 13.911 5.832 1.00 94.62 190 LYS A C 1
ATOM 1460 O O . LYS A 1 190 ? 1.654 15.138 5.851 1.00 94.62 190 LYS A O 1
ATOM 1465 N N . LEU A 1 191 ? 0.646 13.243 5.178 1.00 92.69 191 LEU A N 1
ATOM 1466 C CA . LEU A 1 191 ? -0.495 13.869 4.519 1.00 92.69 191 LEU A CA 1
ATOM 1467 C C . LEU A 1 191 ? -1.771 13.554 5.287 1.00 92.69 191 LEU A C 1
ATOM 1469 O O . LEU A 1 191 ? -1.995 12.403 5.650 1.00 92.69 191 LEU A O 1
ATOM 1473 N N . ASN A 1 192 ? -2.607 14.570 5.491 1.00 92.25 192 ASN A N 1
ATOM 1474 C CA . ASN A 1 192 ? -3.949 14.391 6.026 1.00 92.25 192 ASN A CA 1
ATOM 1475 C C . ASN A 1 192 ? -4.929 14.142 4.878 1.00 92.25 192 ASN A C 1
ATOM 1477 O O . ASN A 1 192 ? -5.177 15.023 4.054 1.00 92.25 192 ASN A O 1
ATOM 1481 N N . VAL A 1 193 ? -5.471 12.930 4.823 1.00 89.19 193 VAL A N 1
ATOM 1482 C CA . VAL A 1 193 ? -6.436 12.497 3.818 1.00 89.19 193 VAL A CA 1
ATOM 1483 C C . VAL A 1 193 ? -7.828 12.738 4.368 1.00 89.19 193 VAL A C 1
ATOM 1485 O O . VAL A 1 193 ? -8.337 11.976 5.187 1.00 89.19 193 VAL A O 1
ATOM 1488 N N . ARG A 1 194 ? -8.464 13.814 3.914 1.00 85.25 194 ARG A N 1
ATOM 1489 C CA . ARG A 1 194 ? -9.866 14.095 4.231 1.00 85.25 194 ARG A CA 1
ATOM 1490 C C . ARG A 1 194 ? -10.746 13.331 3.273 1.00 85.25 194 ARG A C 1
ATOM 1492 O O . ARG A 1 194 ? -10.588 13.471 2.068 1.00 85.25 194 ARG A O 1
ATOM 1499 N N . VAL A 1 195 ? -11.655 12.524 3.800 1.00 78.69 195 VAL A N 1
ATOM 1500 C CA . VAL A 1 195 ? -12.389 11.549 3.002 1.00 78.69 195 VAL A CA 1
ATOM 1501 C C . VAL A 1 195 ? -13.844 11.939 2.784 1.00 78.69 195 VAL A C 1
ATOM 1503 O O . VAL A 1 195 ? -14.310 11.831 1.653 1.00 78.69 195 VAL A O 1
ATOM 1506 N N . ALA A 1 196 ? -14.543 12.473 3.792 1.00 61.56 196 ALA A N 1
ATOM 1507 C CA . ALA A 1 196 ? -16.004 12.596 3.730 1.00 61.56 196 ALA A CA 1
ATOM 1508 C C . ALA A 1 196 ? -16.589 14.008 3.518 1.00 61.56 196 ALA A C 1
ATOM 1510 O O . ALA A 1 196 ? -17.737 14.105 3.069 1.00 61.56 196 ALA A O 1
ATOM 1511 N N . ASP A 1 197 ? -15.833 15.072 3.819 1.00 58.69 197 ASP A N 1
ATOM 1512 C CA . ASP A 1 197 ? -16.344 16.458 3.804 1.00 58.69 197 ASP A CA 1
ATOM 1513 C C . ASP A 1 197 ? -15.599 17.408 2.850 1.00 58.69 197 ASP A C 1
ATOM 1515 O O . ASP A 1 197 ? -16.179 18.393 2.406 1.00 58.69 197 ASP A O 1
ATOM 1519 N N . GLU A 1 198 ? -14.358 17.097 2.455 1.00 58.69 198 GLU A N 1
ATOM 1520 C CA . GLU A 1 198 ? -13.543 17.972 1.584 1.00 58.69 198 GLU A CA 1
ATOM 1521 C C . GLU A 1 198 ? -13.060 17.300 0.292 1.00 58.69 198 GLU A C 1
ATOM 1523 O O . GLU A 1 198 ? -12.361 17.901 -0.529 1.00 58.69 198 GLU A O 1
ATOM 1528 N N . THR A 1 199 ? -13.445 16.047 0.058 1.00 60.69 199 THR A N 1
ATOM 1529 C CA . THR A 1 199 ? -13.153 15.384 -1.209 1.00 60.69 199 THR A CA 1
ATOM 1530 C C . THR A 1 199 ? -14.032 15.951 -2.303 1.00 60.69 199 THR A C 1
ATOM 1532 O O . THR A 1 199 ? -15.258 15.835 -2.298 1.00 60.69 199 THR A O 1
ATOM 1535 N N . ARG A 1 200 ? -13.373 16.523 -3.311 1.00 76.94 200 ARG A N 1
ATOM 1536 C CA . ARG A 1 200 ? -14.013 16.865 -4.580 1.00 76.94 200 ARG A CA 1
ATOM 1537 C C . ARG A 1 200 ? -14.796 15.639 -5.089 1.00 76.94 200 ARG A C 1
ATOM 1539 O O . ARG A 1 200 ? -14.324 14.510 -4.940 1.00 76.94 200 ARG A O 1
ATOM 1546 N N . SER A 1 201 ? -15.980 15.848 -5.667 1.00 79.69 201 SER A N 1
ATOM 1547 C CA . SER A 1 201 ? -16.983 14.801 -5.959 1.00 79.69 201 SER A CA 1
ATOM 1548 C C . SER A 1 201 ? -16.435 13.494 -6.563 1.00 79.69 201 SER A C 1
ATOM 1550 O O . SER A 1 201 ? -16.836 12.410 -6.141 1.00 79.69 201 SER A O 1
ATOM 1552 N N . GLY A 1 202 ? -15.464 13.572 -7.482 1.00 82.19 202 GLY A N 1
ATOM 1553 C CA . GLY A 1 202 ? -14.836 12.397 -8.099 1.00 82.19 202 GLY A CA 1
ATOM 1554 C C . GLY A 1 202 ? -14.113 11.472 -7.115 1.00 82.19 202 GLY A C 1
ATOM 1555 O O . GLY A 1 202 ? -14.158 10.253 -7.266 1.00 82.19 202 GLY A O 1
ATOM 1556 N N . PHE A 1 203 ? -13.487 12.029 -6.078 1.00 86.75 203 PHE A N 1
ATOM 1557 C CA . PHE A 1 203 ? -12.842 11.248 -5.024 1.00 86.75 203 PHE A CA 1
ATOM 1558 C C . PHE A 1 203 ? -13.867 10.625 -4.086 1.00 86.75 203 PHE A C 1
ATOM 1560 O O . PHE A 1 203 ? -13.755 9.445 -3.763 1.00 86.75 203 PHE A O 1
ATOM 1567 N N . ARG A 1 204 ? -14.897 11.392 -3.702 1.00 87.62 204 ARG A N 1
ATOM 1568 C CA . ARG A 1 204 ? -15.982 10.904 -2.842 1.00 87.62 204 ARG A CA 1
ATOM 1569 C C . ARG A 1 204 ? -16.625 9.647 -3.424 1.00 87.62 204 ARG A C 1
ATOM 1571 O O . ARG A 1 204 ? -16.816 8.689 -2.691 1.00 87.62 204 ARG A O 1
ATOM 1578 N N . MET A 1 205 ? -16.871 9.604 -4.736 1.00 88.88 205 MET A N 1
ATOM 1579 C CA . MET A 1 205 ? -17.425 8.410 -5.389 1.00 88.88 205 MET A CA 1
ATOM 1580 C C . MET A 1 205 ? -16.534 7.171 -5.242 1.00 88.88 205 MET A C 1
ATOM 1582 O O . MET A 1 205 ? -17.052 6.101 -4.935 1.00 88.88 205 MET A O 1
ATOM 1586 N N . LYS A 1 206 ? -15.213 7.301 -5.431 1.00 91.56 206 LYS A N 1
ATOM 1587 C CA . LYS A 1 206 ? -14.271 6.176 -5.285 1.00 91.56 206 LYS A CA 1
ATOM 1588 C C . LYS A 1 206 ? -14.275 5.636 -3.864 1.00 91.56 206 LYS A C 1
ATOM 1590 O O . LYS A 1 206 ? -14.396 4.435 -3.663 1.00 91.56 206 LYS A O 1
ATOM 1595 N N . TRP A 1 207 ? -14.218 6.538 -2.894 1.00 91.44 207 TRP A N 1
ATOM 1596 C CA . TRP A 1 207 ? -14.254 6.180 -1.489 1.00 91.44 207 TRP A CA 1
ATOM 1597 C C . TRP A 1 207 ? -15.579 5.549 -1.050 1.00 91.44 207 TRP A C 1
ATOM 1599 O O . TRP A 1 207 ? -15.587 4.529 -0.366 1.00 91.44 207 TRP A O 1
ATOM 1609 N N . SER A 1 208 ? -16.708 6.140 -1.451 1.00 90.00 208 SER A N 1
ATOM 1610 C CA . SER A 1 208 ? -18.033 5.593 -1.162 1.00 90.00 208 SER A CA 1
ATOM 1611 C C . SER A 1 208 ? -18.219 4.233 -1.822 1.00 90.00 208 SER A C 1
ATOM 1613 O O . SER A 1 208 ? -18.825 3.358 -1.215 1.00 90.00 208 SER A O 1
ATOM 1615 N N . LYS A 1 209 ? -17.674 4.033 -3.029 1.00 91.81 209 LYS A N 1
ATOM 1616 C CA . LYS A 1 209 ? -17.644 2.721 -3.672 1.00 91.81 209 LYS A CA 1
ATOM 1617 C C . LYS A 1 209 ? -16.846 1.714 -2.842 1.00 91.81 209 LYS A C 1
ATOM 1619 O O . LYS A 1 209 ? -17.413 0.684 -2.505 1.00 91.81 209 LYS A O 1
ATOM 1624 N N . SER A 1 210 ? -15.616 2.039 -2.439 1.00 91.44 210 SER A N 1
ATOM 1625 C CA . SER A 1 210 ? -14.799 1.168 -1.580 1.00 91.44 210 SER A CA 1
ATOM 1626 C C . SER A 1 210 ? -15.546 0.772 -0.310 1.00 91.44 210 SER A C 1
ATOM 1628 O O . SER A 1 210 ? -15.654 -0.401 0.016 1.00 91.44 210 SER A O 1
ATOM 1630 N N . ALA A 1 211 ? -16.129 1.745 0.391 1.00 90.00 211 ALA A N 1
ATOM 1631 C CA . ALA A 1 211 ? -16.842 1.478 1.631 1.00 90.00 211 ALA A CA 1
ATOM 1632 C C . ALA A 1 211 ? -18.100 0.609 1.417 1.00 90.00 211 ALA A C 1
ATOM 1634 O O . ALA A 1 211 ? -18.357 -0.288 2.217 1.00 90.00 211 ALA A O 1
ATOM 1635 N N . LYS A 1 212 ? -18.847 0.826 0.322 1.00 90.25 212 LYS A N 1
ATOM 1636 C CA . LYS A 1 212 ? -20.003 -0.007 -0.061 1.00 90.25 212 LYS A CA 1
ATOM 1637 C C . LYS A 1 212 ? -19.581 -1.434 -0.415 1.00 90.25 212 LYS A C 1
ATOM 1639 O O . LYS A 1 212 ? -20.220 -2.371 0.054 1.00 90.25 212 LYS A O 1
ATOM 1644 N N . ASP A 1 213 ? -18.501 -1.601 -1.177 1.00 90.00 213 ASP A N 1
ATOM 1645 C CA . ASP A 1 213 ? -17.963 -2.915 -1.555 1.00 90.00 213 ASP A CA 1
ATOM 1646 C C . ASP A 1 213 ? -17.451 -3.691 -0.324 1.00 90.00 213 ASP A C 1
ATOM 1648 O O . ASP A 1 213 ? -17.574 -4.912 -0.254 1.00 90.00 213 ASP A O 1
ATOM 1652 N N . LEU A 1 214 ? -16.941 -2.984 0.690 1.00 87.12 214 LEU A N 1
ATOM 1653 C CA . LEU A 1 214 ? -16.581 -3.542 1.999 1.00 87.12 214 LEU A CA 1
ATOM 1654 C C . LEU A 1 214 ? -17.802 -3.799 2.912 1.00 87.12 214 LEU A C 1
ATOM 1656 O O . LEU A 1 214 ? -17.648 -4.292 4.023 1.00 87.12 214 LEU A O 1
ATOM 1660 N N . GLY A 1 215 ? -19.027 -3.461 2.495 1.00 89.12 215 GLY A N 1
ATOM 1661 C CA . GLY A 1 215 ? -20.231 -3.625 3.321 1.00 89.12 215 GLY A CA 1
ATOM 1662 C C . GLY A 1 215 ? -20.283 -2.697 4.542 1.00 89.12 215 GLY A C 1
ATOM 1663 O O . GLY A 1 215 ? -21.005 -2.966 5.506 1.00 89.12 215 GLY A O 1
ATOM 1664 N N . LEU A 1 216 ? -19.519 -1.603 4.521 1.00 87.31 216 LEU A N 1
ATOM 1665 C CA . LEU A 1 216 ? -19.509 -0.612 5.587 1.00 87.31 216 LEU A CA 1
ATOM 1666 C C . LEU A 1 216 ? -20.770 0.250 5.514 1.00 87.31 216 LEU A C 1
ATOM 1668 O O . LEU A 1 216 ? -21.245 0.602 4.437 1.00 87.31 216 LEU A O 1
ATOM 1672 N N . LYS A 1 217 ? -21.305 0.620 6.681 1.00 87.25 217 LYS A N 1
ATOM 1673 C CA . LYS A 1 217 ? -22.403 1.604 6.806 1.00 87.25 217 LYS A CA 1
ATOM 1674 C C . LYS A 1 217 ? -21.892 3.007 7.111 1.00 87.25 217 LYS A C 1
ATOM 1676 O O . LYS A 1 217 ? -22.531 4.002 6.782 1.00 87.25 217 LYS A O 1
ATOM 1681 N N . LYS A 1 218 ? -20.730 3.058 7.754 1.00 87.00 218 LYS A N 1
ATOM 1682 C CA . LYS A 1 218 ? -20.066 4.268 8.203 1.00 87.00 218 LYS A CA 1
ATOM 1683 C C . LYS A 1 218 ? -18.611 4.230 7.789 1.00 87.00 218 LYS A C 1
ATOM 1685 O O . LYS A 1 218 ? -18.059 3.153 7.603 1.00 87.00 218 LYS A O 1
ATOM 1690 N N . TRP A 1 219 ? -17.994 5.394 7.669 1.00 84.94 219 TRP A N 1
ATOM 1691 C CA . TRP A 1 219 ? -16.603 5.491 7.251 1.00 84.94 219 TRP A CA 1
ATOM 1692 C C . TRP A 1 219 ? -15.914 6.717 7.869 1.00 84.94 219 TRP A C 1
ATOM 1694 O O . TRP A 1 219 ? -16.605 7.675 8.235 1.00 84.94 219 TRP A O 1
ATOM 1704 N N . PRO A 1 220 ? -14.582 6.682 8.061 1.00 84.75 220 PRO A N 1
ATOM 1705 C CA . PRO A 1 220 ? -13.858 7.749 8.745 1.00 84.75 220 PRO A CA 1
ATOM 1706 C C . PRO A 1 220 ? -13.878 9.058 7.952 1.00 84.75 220 PRO A C 1
ATOM 1708 O O . PRO A 1 220 ? -13.718 9.065 6.732 1.00 84.75 220 PRO A O 1
ATOM 1711 N N . LEU A 1 221 ? -14.012 10.184 8.660 1.00 87.88 221 LEU A N 1
ATOM 1712 C CA . LEU A 1 221 ? -13.937 11.519 8.054 1.00 87.88 221 LEU A CA 1
ATOM 1713 C C . LEU A 1 221 ? -12.547 11.839 7.496 1.00 87.88 221 LEU A C 1
ATOM 1715 O O . LEU A 1 221 ? -12.441 12.536 6.485 1.00 87.88 221 LEU A O 1
ATOM 1719 N N . SER A 1 222 ? -11.491 11.353 8.154 1.00 91.31 222 SER A N 1
ATOM 1720 C CA . SER A 1 222 ? -10.102 11.513 7.720 1.00 91.31 222 SER A CA 1
ATOM 1721 C C . SER A 1 222 ? -9.196 10.425 8.292 1.00 91.31 222 SER A C 1
ATOM 1723 O O . SER A 1 222 ? -9.513 9.821 9.317 1.00 91.31 222 SER A O 1
ATOM 1725 N N . PHE A 1 223 ? -8.066 10.211 7.632 1.00 93.06 223 PHE A N 1
ATOM 1726 C CA . PHE A 1 223 ? -6.924 9.441 8.122 1.00 93.06 223 PHE A CA 1
ATOM 1727 C C . PHE A 1 223 ? -5.638 10.101 7.618 1.00 93.06 223 PHE A C 1
ATOM 1729 O O . PHE A 1 223 ? -5.694 10.961 6.739 1.00 93.06 223 PHE A O 1
ATOM 1736 N N . ASP A 1 224 ? -4.479 9.729 8.151 1.00 94.69 224 ASP A N 1
ATOM 1737 C CA . ASP A 1 224 ? -3.205 10.210 7.622 1.00 94.69 224 ASP A CA 1
ATOM 1738 C C . ASP A 1 224 ? -2.464 9.105 6.864 1.00 94.69 224 ASP A C 1
ATOM 1740 O O . ASP A 1 224 ? -2.538 7.921 7.203 1.00 94.69 224 ASP A O 1
ATOM 1744 N N . THR A 1 225 ? -1.675 9.499 5.870 1.00 96.88 225 THR A N 1
ATOM 1745 C CA . THR A 1 225 ? -0.674 8.628 5.250 1.00 96.88 225 THR A CA 1
ATOM 1746 C C . THR A 1 225 ? 0.714 9.220 5.432 1.00 96.88 225 THR A C 1
ATOM 1748 O O . THR A 1 225 ? 0.903 10.437 5.456 1.00 96.88 225 THR A O 1
ATOM 1751 N N . LYS A 1 226 ? 1.719 8.359 5.576 1.00 97.06 226 LYS A N 1
ATOM 1752 C CA . LYS A 1 226 ? 3.121 8.772 5.681 1.00 97.06 226 LYS A CA 1
ATOM 1753 C C . LYS A 1 226 ? 3.984 7.846 4.845 1.00 97.06 226 LYS A C 1
ATOM 1755 O O . LYS A 1 226 ? 3.973 6.642 5.081 1.00 97.06 226 LYS A O 1
ATOM 1760 N N . LEU A 1 227 ? 4.748 8.387 3.896 1.00 97.81 227 LEU A N 1
ATOM 1761 C CA . LEU A 1 227 ? 5.737 7.582 3.177 1.00 97.81 227 LEU A CA 1
ATOM 1762 C C . LEU A 1 227 ? 6.880 7.237 4.138 1.00 97.81 227 LEU A C 1
ATOM 1764 O O . LEU A 1 227 ? 7.526 8.130 4.687 1.00 97.81 227 LEU A O 1
ATOM 1768 N N . CYS A 1 228 ? 7.109 5.949 4.359 1.00 97.50 228 CYS A N 1
ATOM 1769 C CA . CYS A 1 228 ? 8.097 5.449 5.312 1.00 97.50 228 CYS A CA 1
ATOM 1770 C C . CYS A 1 228 ? 9.343 4.885 4.630 1.00 97.50 228 CYS A C 1
ATOM 1772 O O . CYS A 1 228 ? 10.419 4.956 5.212 1.00 97.50 228 CYS A O 1
ATOM 1774 N N . GLY A 1 229 ? 9.219 4.376 3.404 1.00 97.69 229 GLY A N 1
ATOM 1775 C CA . GLY A 1 229 ? 10.349 3.873 2.629 1.00 97.69 229 GLY A CA 1
ATOM 1776 C C . GLY A 1 229 ? 10.115 4.010 1.129 1.00 97.69 229 GLY A C 1
ATOM 1777 O O . GLY A 1 229 ? 8.984 3.874 0.659 1.00 97.69 229 GLY A O 1
ATOM 1778 N N . LYS A 1 230 ? 11.198 4.263 0.389 1.00 98.12 230 LYS A N 1
ATOM 1779 C CA . LYS A 1 230 ? 11.263 4.159 -1.072 1.00 98.12 230 LYS A CA 1
ATOM 1780 C C . LYS A 1 230 ? 12.487 3.316 -1.446 1.00 98.12 230 LYS A C 1
ATOM 1782 O O . LYS A 1 230 ? 13.590 3.639 -1.019 1.00 98.12 230 LYS A O 1
ATOM 1787 N N . GLY A 1 231 ? 12.279 2.267 -2.232 1.00 98.06 231 GLY A N 1
ATOM 1788 C CA . GLY A 1 231 ? 13.318 1.431 -2.828 1.00 98.06 231 GLY A CA 1
ATOM 1789 C C . GLY A 1 231 ? 13.260 1.537 -4.348 1.00 98.06 231 GLY A C 1
ATOM 1790 O O . GLY A 1 231 ? 12.177 1.648 -4.922 1.00 98.06 231 GLY A O 1
ATOM 1791 N N . GLU A 1 232 ? 14.412 1.536 -5.007 1.00 98.31 232 GLU A N 1
ATOM 1792 C CA . GLU A 1 232 ? 14.509 1.722 -6.454 1.00 98.31 232 GLU A CA 1
ATOM 1793 C C . GLU A 1 232 ? 15.693 0.921 -7.010 1.00 98.31 232 GLU A C 1
ATOM 1795 O O . GLU A 1 232 ? 16.772 0.919 -6.422 1.00 98.31 232 GLU A O 1
ATOM 1800 N N . THR A 1 233 ? 15.484 0.248 -8.141 1.00 98.19 233 THR A N 1
ATOM 1801 C CA . THR A 1 233 ? 16.531 -0.411 -8.941 1.00 98.19 233 THR A CA 1
ATOM 1802 C C . THR A 1 233 ? 16.623 0.263 -10.306 1.00 98.19 233 THR A C 1
ATOM 1804 O O . THR A 1 233 ? 16.129 1.374 -10.491 1.00 98.19 233 THR A O 1
ATOM 1807 N N . THR A 1 234 ? 17.228 -0.377 -11.305 1.00 97.62 234 THR A N 1
ATOM 1808 C CA . THR A 1 234 ? 17.190 0.118 -12.685 1.00 97.62 234 THR A CA 1
ATOM 1809 C C . THR A 1 234 ? 15.760 0.163 -13.221 1.00 97.62 234 THR A C 1
ATOM 1811 O O . THR A 1 234 ? 15.328 1.205 -13.721 1.00 97.62 234 THR A O 1
ATOM 1814 N N . ASN A 1 235 ? 15.009 -0.935 -13.086 1.00 98.12 235 ASN A N 1
ATOM 1815 C CA . ASN A 1 235 ? 13.716 -1.099 -13.748 1.00 98.12 235 ASN A CA 1
ATOM 1816 C C . ASN A 1 235 ? 12.507 -0.943 -12.819 1.00 98.12 235 ASN A C 1
ATOM 1818 O O . ASN A 1 235 ? 11.413 -0.627 -13.304 1.00 98.12 235 ASN A O 1
ATOM 1822 N N . PHE A 1 236 ? 12.682 -1.128 -11.510 1.00 98.50 236 PHE A N 1
ATOM 1823 C CA . PHE A 1 236 ? 11.585 -1.181 -10.548 1.00 98.50 236 PHE A CA 1
ATOM 1824 C C . PHE A 1 236 ? 11.673 -0.092 -9.484 1.00 98.50 236 PHE A C 1
ATOM 1826 O O . PHE A 1 236 ? 12.744 0.400 -9.136 1.00 98.50 236 PHE A O 1
ATOM 1833 N N . GLU A 1 237 ? 10.507 0.259 -8.954 1.00 98.44 237 GLU A N 1
ATOM 1834 C CA . GLU A 1 237 ? 10.349 1.060 -7.747 1.00 98.44 237 GLU A CA 1
ATOM 1835 C C . GLU A 1 237 ? 9.405 0.342 -6.783 1.00 98.44 237 GLU A C 1
ATOM 1837 O O . GLU A 1 237 ? 8.480 -0.361 -7.199 1.00 98.44 237 GLU A O 1
ATOM 1842 N N . CYS A 1 238 ? 9.631 0.555 -5.493 1.00 98.56 238 CYS A N 1
ATOM 1843 C CA . CYS A 1 238 ? 8.800 0.073 -4.406 1.00 98.56 238 CYS A CA 1
ATOM 1844 C C . CYS A 1 238 ? 8.629 1.185 -3.368 1.00 98.56 238 CYS A C 1
ATOM 1846 O O . CYS A 1 238 ? 9.590 1.847 -2.976 1.00 98.56 238 CYS A O 1
ATOM 1848 N N . TYR A 1 239 ? 7.399 1.398 -2.925 1.00 98.56 239 TYR A N 1
ATOM 1849 C CA . TYR A 1 239 ? 7.035 2.425 -1.961 1.00 98.56 239 TYR A CA 1
ATOM 1850 C C . TYR A 1 239 ? 6.238 1.797 -0.829 1.00 98.56 239 TYR A C 1
ATOM 1852 O O . TYR A 1 239 ? 5.392 0.937 -1.065 1.00 98.56 239 TYR A O 1
ATOM 1860 N N . LEU A 1 240 ? 6.485 2.263 0.392 1.00 98.06 240 LEU A N 1
ATOM 1861 C CA . LEU A 1 240 ? 5.807 1.788 1.591 1.00 98.06 240 LEU A CA 1
ATOM 1862 C C . LEU A 1 240 ? 5.234 2.967 2.363 1.00 98.06 240 LEU A C 1
ATOM 1864 O O . LEU A 1 240 ? 5.977 3.779 2.926 1.00 98.06 240 LEU A O 1
ATOM 1868 N N . TRP A 1 241 ? 3.908 3.045 2.408 1.00 98.12 241 TRP A N 1
ATOM 1869 C CA . TRP A 1 241 ? 3.185 4.032 3.199 1.00 98.12 241 TRP A CA 1
ATOM 1870 C C . TRP A 1 241 ? 2.650 3.408 4.476 1.00 98.12 241 TRP A C 1
ATOM 1872 O O . TRP A 1 241 ? 2.120 2.299 4.472 1.00 98.12 241 TRP A O 1
ATOM 1882 N N . ARG A 1 242 ? 2.735 4.163 5.568 1.00 96.69 242 ARG A N 1
ATOM 1883 C CA . ARG A 1 242 ? 1.985 3.892 6.789 1.00 96.69 242 ARG A CA 1
ATOM 1884 C C . ARG A 1 242 ? 0.637 4.594 6.719 1.00 96.69 242 ARG A C 1
ATOM 1886 O O . ARG A 1 242 ? 0.601 5.796 6.451 1.00 96.69 242 ARG A O 1
ATOM 1893 N N . VAL A 1 243 ? -0.432 3.862 7.006 1.00 95.88 243 VAL A N 1
ATOM 1894 C CA . VAL A 1 243 ? -1.786 4.399 7.186 1.00 95.88 243 VAL A CA 1
ATOM 1895 C C . VAL A 1 243 ? -2.024 4.591 8.682 1.00 95.88 243 VAL A C 1
ATOM 1897 O O . VAL A 1 243 ? -1.843 3.671 9.483 1.00 95.88 243 VAL A O 1
ATOM 1900 N N . LEU A 1 244 ? -2.360 5.813 9.075 1.00 92.62 244 LEU A N 1
ATOM 1901 C CA . LEU A 1 244 ? -2.496 6.231 10.464 1.00 92.62 244 LEU A CA 1
ATOM 1902 C C . LEU A 1 244 ? -3.937 6.672 10.712 1.00 92.62 244 LEU A C 1
ATOM 1904 O O . LEU A 1 244 ? -4.408 7.631 10.100 1.00 92.62 244 LEU A O 1
ATOM 1908 N N . SER A 1 245 ? -4.611 6.014 11.651 1.00 88.88 245 SER A N 1
ATOM 1909 C CA . SER A 1 245 ? -5.936 6.459 12.077 1.00 88.88 245 SER A CA 1
ATOM 1910 C C . SER A 1 245 ? -5.833 7.745 12.886 1.00 88.88 245 SER A C 1
ATOM 1912 O O . SER A 1 245 ? -4.894 7.939 13.664 1.00 88.88 245 SER A O 1
ATOM 1914 N N . VAL A 1 246 ? -6.817 8.622 12.718 1.00 85.19 246 VAL A N 1
ATOM 1915 C CA . VAL A 1 246 ? -6.917 9.873 13.475 1.00 85.19 246 VAL A CA 1
ATOM 1916 C C . VAL A 1 246 ? -7.499 9.589 14.862 1.00 85.19 246 VAL A C 1
ATOM 1918 O O . VAL A 1 246 ? -8.418 8.780 15.011 1.00 85.19 246 VAL A O 1
ATOM 1921 N N . ALA A 1 247 ? -6.960 10.255 15.888 1.00 72.31 247 ALA A N 1
ATOM 1922 C CA . ALA A 1 247 ? -7.512 10.203 17.239 1.00 72.31 247 ALA A CA 1
ATOM 1923 C C . ALA A 1 247 ? -8.959 10.726 17.238 1.00 72.31 247 ALA A C 1
ATOM 1925 O O . ALA A 1 247 ? -9.243 11.736 16.599 1.00 72.31 247 ALA A O 1
ATOM 1926 N N . ASN A 1 248 ? -9.865 10.061 17.963 1.00 71.19 248 ASN A N 1
ATOM 1927 C CA . ASN A 1 248 ? -11.306 10.358 17.952 1.00 71.19 248 ASN A CA 1
ATOM 1928 C C . ASN A 1 248 ? -11.928 10.208 16.558 1.00 71.19 248 ASN A C 1
ATOM 1930 O O . ASN A 1 248 ? -12.526 11.140 16.022 1.00 71.19 248 ASN A O 1
ATOM 1934 N N . ARG A 1 249 ? -11.756 9.020 15.970 1.00 77.44 249 ARG A N 1
ATOM 1935 C CA . ARG A 1 249 ? -12.247 8.636 14.644 1.00 77.44 249 ARG A CA 1
ATOM 1936 C C . ARG A 1 249 ? -13.733 8.971 14.470 1.00 77.44 249 ARG A C 1
ATOM 1938 O O . ARG A 1 249 ? -14.614 8.193 14.827 1.00 77.44 249 ARG A O 1
ATOM 1945 N N . ALA A 1 250 ? -14.005 10.142 13.907 1.00 81.19 250 ALA A N 1
ATOM 1946 C CA . ALA A 1 250 ? -15.351 10.554 13.560 1.00 81.19 250 ALA A CA 1
ATOM 1947 C C . ALA A 1 250 ? -15.810 9.768 12.332 1.00 81.19 250 ALA A C 1
ATOM 1949 O O . ALA A 1 250 ? -15.071 9.623 11.353 1.00 81.19 250 ALA A O 1
ATOM 1950 N N . LEU A 1 251 ? -17.035 9.258 12.404 1.00 84.81 251 LEU A N 1
ATOM 1951 C CA . LEU A 1 251 ? -17.633 8.432 11.372 1.00 84.81 251 LEU A CA 1
ATOM 1952 C C . LEU A 1 251 ? -18.805 9.166 10.727 1.00 84.81 251 LEU A C 1
ATOM 1954 O O . LEU A 1 251 ? -19.616 9.774 11.424 1.00 84.81 251 LEU A O 1
ATOM 1958 N N . LYS A 1 252 ? -18.923 9.055 9.406 1.00 83.44 252 LYS A N 1
ATOM 1959 C CA . LYS A 1 252 ? -20.073 9.553 8.643 1.00 83.44 252 LYS A CA 1
ATOM 1960 C C . LYS A 1 252 ? -20.839 8.393 8.038 1.00 83.44 252 LYS A C 1
ATOM 1962 O O . LYS A 1 252 ? -20.223 7.405 7.643 1.00 83.44 252 LYS A O 1
ATOM 1967 N N . ASP A 1 253 ? -22.154 8.528 7.932 1.00 85.06 253 ASP A N 1
ATOM 1968 C CA . ASP A 1 253 ? -22.962 7.587 7.162 1.00 85.06 253 ASP A CA 1
ATOM 1969 C C . ASP A 1 253 ? -22.612 7.680 5.674 1.00 85.06 253 ASP A C 1
ATOM 1971 O O . ASP A 1 253 ? -22.324 8.753 5.128 1.00 85.06 253 ASP A O 1
ATOM 1975 N N . ILE A 1 254 ? -22.605 6.530 5.011 1.00 81.19 254 ILE A N 1
ATOM 1976 C CA . ILE A 1 254 ? -22.348 6.461 3.578 1.00 81.19 254 ILE A CA 1
ATOM 1977 C C . ILE A 1 254 ? -23.653 6.782 2.849 1.00 81.19 254 ILE A C 1
ATOM 1979 O O . ILE A 1 254 ? -24.604 6.007 2.892 1.00 81.19 254 ILE A O 1
ATOM 1983 N N . THR A 1 255 ? -23.679 7.930 2.175 1.00 73.06 255 THR A N 1
ATOM 1984 C CA . THR A 1 255 ? -24.754 8.332 1.250 1.00 73.06 255 THR A CA 1
ATOM 1985 C C . THR A 1 255 ? -24.667 7.584 -0.078 1.00 73.06 255 THR A C 1
ATOM 1987 O O . THR A 1 255 ? -23.538 7.405 -0.596 1.00 73.06 255 THR A O 1
#

Secondary structure (DSSP, 8-state):
---S----HHHHHHHHHHHHHHHHHTT-GGG-SGGGGHHHHHHHHHHH--EEEEEEEEPTTSPTTS--EEEEEEEEP----PPPP-PPP-------PPPP--PPPPEEEEEEEEEE-SSS--HHHHHHHHHHHHH---TT--SPPEEEEEEEEEHHHHIIIIIT-EE--STTPPPEETTTTTS-SSTT-EEEEE-SSSS-HHHHHHHHHHHHHTT-SEEESEEEEEEEEEEE-SSEEEEEEEEEEPSS--EEE--

Radius of gyration: 21.38 Å; chains: 1; bounding box: 42×58×65 Å

Foldseek 3Di:
DPPPDLDQVAVLQQQQQVQLVVCVVVVNVVVDFQVSSLVSNVVSCVVRPPWDKDAQQDAPPFDPPLSDGFGIWTFHDPPPPPDPDDDPDDDDDDDPDPDPPDDPTDTAETEHEGEFDPPDACLLVVLLLLQSQLPRDDVPDPDDHWYKYKYKYWPVRCCVRQQVDWWDLDDPDDTDRRCVQPEPPDAFDKHKAFADPPRRNRRVVSNLVSCVSRVHQKGFRIWMKGWSYWHHDPTMIMTMIIIGGDPPGDIDGRD